Protein AF-A0A6P7FZ14-F1 (afdb_monomer_lite)

Sequence (366 aa):
MEDNRGCHSNHVHVDDALKTAAKAFIEDIPKIESHYIRANSKRHYIDGSKTISDIHRDYVQHCKNNNVGFVNYIMFYRIFTQDFYISFFIPKKDTCELCEAYKNYYKSKLNVLNLTIYDLKTHFVESYVWDESQAHRGVNEIATCVFKYLQKNSDGDKPVDVVFYSYNCDGQQKNKFMMAMHLYAFQKYPNIKTITHKYLIKGHTQNESDSVHSQIERQTKRQLRSGPIYTPEGFIGAIKAARKKSEPIYYVNEMCFEYICDWKAAANQMNFVLQKDDEKNTVKMTEIKVFKVVKDEPEALYFKTSYAAKVFKRAVVIKKKSDFTFRLKKAFDIKPGLAERKKQDLLSLLNSSHIPGYYRGFYESL

Structure (mmCIF, N/CA/C/O backbone):
data_AF-A0A6P7FZ14-F1
#
_entry.id   AF-A0A6P7FZ14-F1
#
loop_
_atom_site.group_PDB
_atom_site.id
_atom_site.type_symbol
_atom_site.label_atom_id
_atom_site.label_alt_id
_atom_site.label_comp_id
_atom_site.label_asym_id
_atom_site.label_entity_id
_atom_site.label_seq_id
_atom_site.pdbx_PDB_ins_code
_atom_site.Cartn_x
_atom_site.Cartn_y
_atom_site.Cartn_z
_atom_site.occupancy
_atom_site.B_iso_or_equiv
_atom_site.auth_seq_id
_atom_site.auth_comp_id
_atom_site.auth_asym_id
_atom_site.auth_atom_id
_atom_site.pdbx_PDB_model_num
ATOM 1 N N . MET A 1 1 ? 36.906 65.204 -11.034 1.00 46.47 1 MET A N 1
ATOM 2 C CA . MET A 1 1 ? 37.353 63.797 -11.072 1.00 46.47 1 MET A CA 1
ATOM 3 C C . MET A 1 1 ? 36.652 63.162 -12.250 1.00 46.47 1 MET A C 1
ATOM 5 O O . MET A 1 1 ? 35.432 63.079 -12.213 1.00 46.47 1 MET A O 1
ATOM 9 N N . GLU A 1 2 ? 37.384 62.843 -13.313 1.00 43.78 2 GLU A N 1
ATOM 10 C CA . GLU A 1 2 ? 36.814 62.132 -14.462 1.00 43.78 2 GLU A CA 1
ATOM 11 C C . GLU A 1 2 ? 36.508 60.677 -14.084 1.00 43.78 2 GLU A C 1
ATOM 13 O O . GLU A 1 2 ? 37.279 60.028 -13.372 1.00 43.78 2 GLU A O 1
ATOM 18 N N . ASP A 1 3 ? 35.342 60.200 -14.519 1.00 56.03 3 ASP A N 1
ATOM 19 C CA . ASP A 1 3 ? 34.867 58.836 -14.315 1.00 56.03 3 ASP A CA 1
ATOM 20 C C . ASP A 1 3 ? 35.610 57.885 -15.263 1.00 56.03 3 ASP A C 1
ATOM 22 O O . ASP A 1 3 ? 35.370 57.863 -16.466 1.00 56.03 3 ASP A O 1
ATOM 26 N N . ASN A 1 4 ? 36.543 57.112 -14.706 1.00 54.88 4 ASN A N 1
ATOM 27 C CA . ASN A 1 4 ? 37.381 56.155 -15.434 1.00 54.88 4 ASN A CA 1
ATOM 28 C C . ASN A 1 4 ? 36.837 54.714 -15.382 1.00 54.88 4 ASN A C 1
ATOM 30 O O . ASN A 1 4 ? 37.605 53.749 -15.402 1.00 54.88 4 ASN A O 1
ATOM 34 N N . ARG A 1 5 ? 35.518 54.517 -15.291 1.00 56.31 5 ARG A N 1
ATOM 35 C CA . ARG A 1 5 ? 34.922 53.173 -15.376 1.00 56.31 5 ARG A CA 1
ATOM 36 C C . ARG A 1 5 ? 34.559 52.844 -16.825 1.00 56.31 5 ARG A C 1
ATOM 38 O O . ARG A 1 5 ? 33.605 53.387 -17.362 1.00 56.31 5 ARG A O 1
ATOM 45 N N . GLY A 1 6 ? 35.305 51.919 -17.438 1.00 54.97 6 GLY A N 1
ATOM 46 C CA . GLY A 1 6 ? 34.990 51.363 -18.766 1.00 54.97 6 GLY A CA 1
ATOM 47 C C . GLY A 1 6 ? 36.149 51.273 -19.764 1.00 54.97 6 GLY A C 1
ATOM 48 O O . GLY A 1 6 ? 35.970 50.707 -20.838 1.00 54.97 6 GLY A O 1
ATOM 49 N N . CYS A 1 7 ? 37.347 51.763 -19.438 1.00 48.75 7 CYS A N 1
ATOM 50 C CA . CYS A 1 7 ? 38.505 51.624 -20.325 1.00 48.75 7 CYS A CA 1
ATOM 51 C C . CYS A 1 7 ? 39.206 50.274 -20.110 1.00 48.75 7 CYS A C 1
ATOM 53 O O . CYS A 1 7 ? 40.197 50.178 -19.389 1.00 48.75 7 CYS A O 1
ATOM 55 N N . HIS A 1 8 ? 38.700 49.215 -20.745 1.00 52.84 8 HIS A N 1
ATOM 56 C CA . HIS A 1 8 ? 39.475 47.990 -20.949 1.00 52.84 8 HIS A CA 1
ATOM 57 C C . HIS A 1 8 ? 40.415 48.178 -22.145 1.00 52.84 8 HIS A C 1
ATOM 59 O O . HIS A 1 8 ? 40.102 47.795 -23.270 1.00 52.84 8 HIS A O 1
ATOM 65 N N . SER A 1 9 ? 41.581 48.780 -21.914 1.00 51.34 9 SER A N 1
ATOM 66 C CA . SER A 1 9 ? 42.711 48.626 -22.828 1.00 51.34 9 SER A CA 1
ATOM 67 C C . SER A 1 9 ? 43.275 47.207 -22.690 1.00 51.34 9 SER A C 1
ATOM 69 O O . SER A 1 9 ? 43.486 46.714 -21.584 1.00 51.34 9 SER A O 1
ATOM 71 N N . ASN A 1 10 ? 43.535 46.571 -23.835 1.00 54.41 10 ASN A N 1
ATOM 72 C CA . ASN A 1 10 ? 44.157 45.252 -24.015 1.00 54.41 10 ASN A CA 1
ATOM 73 C C . ASN A 1 10 ? 43.220 44.034 -23.964 1.00 54.41 10 ASN A C 1
ATOM 75 O O . ASN A 1 10 ? 43.457 43.073 -23.231 1.00 54.41 10 ASN A O 1
ATOM 79 N N . HIS A 1 11 ? 42.249 43.967 -24.878 1.00 49.22 11 HIS A N 1
ATOM 80 C CA . HIS A 1 11 ? 42.005 42.659 -25.487 1.00 49.22 11 HIS A CA 1
ATOM 81 C C . HIS A 1 11 ? 43.250 42.309 -26.305 1.00 49.22 11 HIS A C 1
ATOM 83 O O . HIS A 1 11 ? 43.495 42.919 -27.343 1.00 49.22 11 HIS A O 1
ATOM 89 N N . VAL A 1 12 ? 44.065 41.369 -25.816 1.00 58.47 12 VAL A N 1
ATOM 90 C CA . VAL A 1 12 ? 45.173 40.805 -26.598 1.00 58.47 12 VAL A CA 1
ATOM 91 C C . VAL A 1 12 ? 44.560 40.220 -27.864 1.00 58.47 12 VAL A C 1
ATOM 93 O O . VAL A 1 12 ? 43.861 39.204 -27.813 1.00 58.47 12 VAL A O 1
ATOM 96 N N . HIS A 1 13 ? 44.755 40.904 -28.990 1.00 63.00 13 HIS A N 1
ATOM 97 C CA . HIS A 1 13 ? 44.281 40.413 -30.269 1.00 63.00 13 HIS A CA 1
ATOM 98 C C . HIS A 1 13 ? 45.129 39.190 -30.602 1.00 63.00 13 HIS A C 1
ATOM 100 O O . HIS A 1 13 ? 46.329 39.298 -30.840 1.00 63.00 13 HIS A O 1
ATOM 106 N N . VAL A 1 14 ? 44.518 38.007 -30.533 1.00 66.81 14 VAL A N 1
ATOM 107 C CA . VAL A 1 14 ? 45.178 36.784 -30.990 1.00 66.81 14 VAL A CA 1
ATOM 108 C C . VAL A 1 14 ? 45.484 36.977 -32.468 1.00 66.81 14 VAL A C 1
ATOM 110 O O . VAL A 1 14 ? 44.577 37.333 -33.226 1.00 66.81 14 VAL A O 1
ATOM 113 N N . ASP A 1 15 ? 46.746 36.764 -32.830 1.00 77.69 15 ASP A N 1
ATOM 114 C CA . ASP A 1 15 ? 47.246 36.883 -34.195 1.00 77.69 15 ASP A CA 1
ATOM 115 C C . ASP A 1 15 ? 46.351 36.089 -35.159 1.00 77.69 15 ASP A C 1
ATOM 117 O O . ASP A 1 15 ? 46.029 34.915 -34.932 1.00 77.69 15 ASP A O 1
ATOM 121 N N . ASP A 1 16 ? 45.905 36.753 -36.222 1.00 80.81 16 ASP A N 1
ATOM 122 C CA . ASP A 1 16 ? 45.010 36.168 -37.215 1.00 80.81 16 ASP A CA 1
ATOM 123 C C . ASP A 1 16 ? 45.692 35.030 -37.988 1.00 80.81 16 ASP A C 1
ATOM 125 O O . ASP A 1 16 ? 45.010 34.101 -38.434 1.00 80.81 16 ASP A O 1
ATOM 129 N N . ALA A 1 17 ? 47.029 35.007 -38.037 1.00 81.38 17 ALA A N 1
ATOM 130 C CA . ALA A 1 17 ? 47.786 33.868 -38.548 1.00 81.38 17 ALA A CA 1
ATOM 131 C C . ALA A 1 17 ? 47.544 32.595 -37.714 1.00 81.38 17 ALA A C 1
ATOM 133 O O . ALA A 1 17 ? 47.335 31.515 -38.269 1.00 81.38 17 ALA A O 1
ATOM 134 N N . LEU A 1 18 ? 47.472 32.713 -36.382 1.00 85.69 18 LEU A N 1
ATOM 135 C CA . LEU A 1 18 ? 47.231 31.576 -35.482 1.00 85.69 18 LEU A CA 1
ATOM 136 C C . LEU A 1 18 ? 45.802 31.042 -35.600 1.00 85.69 18 LEU A C 1
ATOM 138 O O . LEU A 1 18 ? 45.580 29.830 -35.559 1.00 85.69 18 LEU A O 1
ATOM 142 N N . LYS A 1 19 ? 44.825 31.938 -35.783 1.00 85.94 19 LYS A N 1
ATOM 143 C CA . LYS A 1 19 ? 43.433 31.543 -36.047 1.00 85.94 19 LYS A CA 1
ATOM 144 C C . LYS A 1 19 ? 43.314 30.832 -37.393 1.00 85.94 19 LYS A C 1
ATOM 146 O O . LYS A 1 19 ? 42.611 29.830 -37.481 1.00 85.94 19 LYS A O 1
ATOM 151 N N . THR A 1 20 ? 44.017 31.316 -38.417 1.00 86.44 20 THR A N 1
ATOM 152 C CA . THR A 1 20 ? 44.032 30.707 -39.756 1.00 86.44 20 THR A CA 1
ATOM 153 C C . THR A 1 20 ? 44.647 29.309 -39.718 1.00 86.44 20 THR A C 1
ATOM 155 O O . THR A 1 20 ? 44.066 28.373 -40.259 1.00 86.44 20 THR A O 1
ATOM 158 N N . ALA A 1 21 ? 45.749 29.127 -38.985 1.00 86.50 21 ALA A N 1
ATOM 159 C CA . ALA A 1 21 ? 46.348 27.813 -38.762 1.00 86.50 21 ALA A CA 1
ATOM 160 C C . ALA A 1 21 ? 45.399 26.840 -38.033 1.00 86.50 21 ALA A C 1
ATOM 162 O O . ALA A 1 21 ? 45.306 25.672 -38.405 1.00 86.50 21 ALA A O 1
ATOM 163 N N . ALA A 1 22 ? 44.654 27.312 -37.026 1.00 88.69 22 ALA A N 1
ATOM 164 C CA . ALA A 1 22 ? 43.647 26.490 -36.353 1.00 88.69 22 ALA A CA 1
ATOM 165 C C . ALA A 1 22 ? 42.500 26.081 -37.295 1.00 88.69 22 ALA A C 1
ATOM 167 O O . ALA A 1 22 ? 42.057 24.936 -37.249 1.00 88.69 22 ALA A O 1
ATOM 168 N N . LYS A 1 23 ? 42.042 26.985 -38.173 1.00 90.44 23 LYS A N 1
ATOM 169 C CA . LYS A 1 23 ? 41.024 26.682 -39.194 1.00 90.44 23 LYS A CA 1
ATOM 170 C C . LYS A 1 23 ? 41.510 25.631 -40.186 1.00 90.44 23 LYS A C 1
ATOM 172 O O . LYS A 1 23 ? 40.803 24.653 -40.400 1.00 90.44 23 LYS A O 1
ATOM 177 N N . ALA A 1 24 ? 42.725 25.793 -40.709 1.00 89.12 24 ALA A N 1
ATOM 178 C CA . ALA A 1 24 ? 43.327 24.844 -41.641 1.00 89.12 24 ALA A CA 1
ATOM 179 C C . ALA A 1 24 ? 43.435 23.435 -41.033 1.00 89.12 24 ALA A C 1
ATOM 181 O O . ALA A 1 24 ? 43.072 22.455 -41.675 1.00 89.12 24 ALA A O 1
ATOM 182 N N . PHE A 1 25 ? 43.844 23.332 -39.762 1.00 91.38 25 PHE A N 1
ATOM 183 C CA . PHE A 1 25 ? 43.889 22.045 -39.062 1.00 91.38 25 PHE A CA 1
ATOM 184 C C . PHE A 1 25 ? 42.503 21.393 -38.936 1.00 91.38 25 PHE A C 1
ATOM 186 O O . PHE A 1 25 ? 42.372 20.186 -39.104 1.00 91.38 25 PHE A O 1
ATOM 193 N N . ILE A 1 26 ? 41.459 22.176 -38.640 1.00 89.44 26 ILE A N 1
ATOM 194 C CA . ILE A 1 26 ? 40.086 21.662 -38.511 1.00 89.44 26 ILE A CA 1
ATOM 195 C C . ILE A 1 26 ? 39.525 21.213 -39.871 1.00 89.44 26 ILE A C 1
ATOM 197 O O . ILE A 1 26 ? 38.766 20.245 -39.926 1.00 89.44 26 ILE A O 1
ATOM 201 N N . GLU A 1 27 ? 39.894 21.885 -40.964 1.00 88.75 27 GLU A N 1
ATOM 202 C CA . GLU A 1 27 ? 39.483 21.511 -42.323 1.00 88.75 27 GLU A CA 1
ATOM 203 C C . GLU A 1 27 ? 40.068 20.178 -42.788 1.00 88.75 27 GLU A C 1
ATOM 205 O O . GLU A 1 27 ? 39.378 19.448 -43.505 1.00 88.75 27 GLU A O 1
ATOM 210 N N . ASP A 1 28 ? 41.282 19.857 -42.338 1.00 88.62 28 ASP A N 1
ATOM 211 C CA . ASP A 1 28 ? 42.007 18.628 -42.677 1.00 88.62 28 ASP A CA 1
ATOM 212 C C . ASP A 1 28 ? 41.506 17.392 -41.906 1.00 88.62 28 ASP A C 1
ATOM 214 O O . ASP A 1 28 ? 41.829 16.254 -42.248 1.00 88.62 28 ASP A O 1
ATOM 218 N N . ILE A 1 29 ? 40.665 17.579 -40.878 1.00 88.06 29 ILE A N 1
ATOM 219 C CA . ILE A 1 29 ? 40.070 16.457 -40.143 1.00 88.06 29 ILE A CA 1
ATOM 220 C C . ILE A 1 29 ? 39.208 15.622 -41.109 1.00 88.06 29 ILE A C 1
ATOM 222 O O . ILE A 1 29 ? 38.258 16.160 -41.693 1.00 88.06 29 ILE A O 1
ATOM 226 N N . PRO A 1 30 ? 39.458 14.301 -41.238 1.00 84.19 30 PRO A N 1
ATOM 227 C CA . PRO A 1 30 ? 38.681 13.436 -42.116 1.00 84.19 30 PRO A CA 1
ATOM 228 C C . PRO A 1 30 ? 37.182 13.497 -41.809 1.00 84.19 30 PRO A C 1
ATOM 230 O O . PRO A 1 30 ? 36.734 13.213 -40.694 1.00 84.19 30 PRO A O 1
ATOM 233 N N . LYS A 1 31 ? 36.396 13.861 -42.824 1.00 83.94 31 LYS A N 1
ATOM 234 C CA . LYS A 1 31 ? 34.936 13.952 -42.736 1.00 83.94 31 LYS A CA 1
ATOM 235 C C . LYS A 1 31 ? 34.313 12.633 -43.179 1.00 83.94 31 LYS A C 1
ATOM 237 O O . LYS A 1 31 ? 34.684 12.064 -44.200 1.00 83.94 31 LYS A O 1
ATOM 242 N N . ILE A 1 32 ? 33.330 12.173 -42.422 1.00 74.81 32 ILE A N 1
ATOM 243 C CA . ILE A 1 32 ? 32.531 10.990 -42.723 1.00 74.81 32 ILE A CA 1
ATOM 244 C C . ILE A 1 32 ? 31.329 11.425 -43.565 1.00 74.81 32 ILE A C 1
ATOM 246 O O . ILE A 1 32 ? 30.546 12.287 -43.152 1.00 74.81 32 ILE A O 1
ATOM 250 N N . GLU A 1 33 ? 31.144 10.806 -44.732 1.00 62.06 33 GLU A N 1
ATOM 251 C CA . GLU A 1 33 ? 29.908 10.961 -45.495 1.00 62.06 33 GLU A CA 1
ATOM 252 C C . GLU A 1 33 ? 28.739 10.309 -44.746 1.00 62.06 33 GLU A C 1
ATOM 254 O O . GLU A 1 33 ? 28.709 9.099 -44.509 1.00 62.06 33 GLU A O 1
ATOM 259 N N . SER A 1 34 ? 27.717 11.091 -44.393 1.00 56.25 34 SER A N 1
ATOM 260 C CA . SER A 1 34 ? 26.493 10.512 -43.849 1.00 56.25 34 SER A CA 1
ATOM 261 C C . SER A 1 34 ? 25.695 9.846 -44.978 1.00 56.25 34 SER A C 1
ATOM 263 O O . SER A 1 34 ? 24.909 10.502 -45.663 1.00 56.25 34 SER A O 1
ATOM 265 N N . HIS A 1 35 ? 25.832 8.530 -45.151 1.00 53.78 35 HIS A N 1
ATOM 266 C CA . HIS A 1 35 ? 25.045 7.754 -46.126 1.00 53.78 35 HIS A CA 1
ATOM 267 C C . HIS A 1 35 ? 23.517 7.800 -45.892 1.00 53.78 35 HIS A C 1
ATOM 269 O O . HIS A 1 35 ? 22.755 7.381 -46.757 1.00 53.78 35 HIS A O 1
ATOM 275 N N . TYR A 1 36 ? 23.052 8.331 -44.753 1.00 50.56 36 TYR A N 1
ATOM 276 C CA . TYR A 1 36 ? 21.648 8.284 -44.324 1.00 50.56 36 TYR A CA 1
ATOM 277 C C . TYR A 1 36 ? 20.883 9.619 -44.369 1.00 50.56 36 TYR A C 1
ATOM 279 O O . TYR A 1 36 ? 19.698 9.627 -44.044 1.00 50.56 36 TYR A O 1
ATOM 287 N N . ILE A 1 37 ? 21.503 10.753 -44.724 1.00 51.22 37 ILE A N 1
ATOM 288 C CA . ILE A 1 37 ? 20.814 12.061 -44.751 1.00 51.22 37 ILE A CA 1
ATOM 289 C C . ILE A 1 37 ? 21.341 12.892 -45.924 1.00 51.22 37 ILE A C 1
ATOM 291 O O . ILE A 1 37 ? 22.176 13.771 -45.751 1.00 51.22 37 ILE A O 1
ATOM 295 N N . ARG A 1 38 ? 20.873 12.603 -47.142 1.00 48.53 38 ARG A N 1
ATOM 296 C CA . ARG A 1 38 ? 21.336 13.294 -48.362 1.00 48.53 38 ARG A CA 1
ATOM 297 C C . ARG A 1 38 ? 20.429 14.423 -48.869 1.00 48.53 38 ARG A C 1
ATOM 299 O O . ARG A 1 38 ? 20.666 14.908 -49.964 1.00 48.53 38 ARG A O 1
ATOM 306 N N . ALA A 1 39 ? 19.438 14.889 -48.102 1.00 50.44 39 ALA A N 1
ATOM 307 C CA . ALA A 1 39 ? 18.515 15.909 -48.622 1.00 50.44 39 ALA A CA 1
ATOM 308 C C . ALA A 1 39 ? 18.663 17.332 -48.045 1.00 50.44 39 ALA A C 1
ATOM 310 O O . ALA A 1 39 ? 18.558 18.267 -48.822 1.00 50.44 39 ALA A O 1
ATOM 311 N N . ASN A 1 40 ? 18.914 17.551 -46.741 1.00 54.53 40 ASN A N 1
ATOM 312 C CA . ASN A 1 40 ? 18.612 18.874 -46.142 1.00 54.53 40 ASN A CA 1
ATOM 313 C C . ASN A 1 40 ? 19.612 19.451 -45.114 1.00 54.53 40 ASN A C 1
ATOM 315 O O . ASN A 1 40 ? 19.272 20.418 -44.435 1.00 54.53 40 ASN A O 1
ATOM 319 N N . SER A 1 41 ? 20.831 18.920 -44.951 1.00 61.25 41 SER A N 1
ATOM 320 C CA . SER A 1 41 ? 21.786 19.474 -43.968 1.00 61.25 41 SER A CA 1
ATOM 321 C C . SER A 1 41 ? 23.129 19.862 -44.583 1.00 61.25 41 SER A C 1
ATOM 323 O O . SER A 1 41 ? 23.746 19.059 -45.271 1.00 61.25 41 SER A O 1
ATOM 325 N N . LYS A 1 42 ? 23.609 21.075 -44.267 1.00 65.31 42 LYS A N 1
ATOM 326 C CA . LYS A 1 42 ? 24.980 21.550 -44.551 1.00 65.31 42 LYS A CA 1
ATOM 327 C C . LYS A 1 42 ? 26.007 21.079 -43.501 1.00 65.31 42 LYS A C 1
ATOM 329 O O . LYS A 1 42 ? 27.133 21.562 -43.488 1.00 65.31 42 LYS A O 1
ATOM 334 N N . ARG A 1 43 ? 25.609 20.211 -42.560 1.00 70.69 43 ARG A N 1
ATOM 335 C CA . ARG A 1 43 ? 26.444 19.782 -41.429 1.00 70.69 43 ARG A CA 1
ATOM 336 C C . ARG A 1 43 ? 27.377 18.642 -41.844 1.00 70.69 43 ARG A C 1
ATOM 338 O O . ARG A 1 43 ? 26.919 17.625 -42.357 1.00 70.69 43 ARG A O 1
ATOM 345 N N . HIS A 1 44 ? 28.668 18.803 -41.576 1.00 78.19 44 HIS A N 1
ATOM 346 C CA . HIS A 1 44 ? 29.683 17.770 -41.763 1.00 78.19 44 HIS A CA 1
ATOM 347 C C . HIS A 1 44 ? 29.812 16.912 -40.505 1.00 78.19 44 HIS A C 1
ATOM 349 O O . HIS A 1 44 ? 29.631 17.405 -39.390 1.00 78.19 44 HIS A O 1
ATOM 355 N N . TYR A 1 45 ? 30.146 15.636 -40.679 1.00 81.56 45 TYR A N 1
ATOM 356 C CA . TYR A 1 45 ? 30.362 14.721 -39.566 1.00 81.56 45 TYR A CA 1
ATOM 357 C C . TYR A 1 45 ? 31.817 14.266 -39.523 1.00 81.56 45 TYR A C 1
ATOM 359 O O . TYR A 1 45 ? 32.394 13.991 -40.567 1.00 81.56 45 TYR A O 1
ATOM 367 N N . ILE A 1 46 ? 32.401 14.192 -38.331 1.00 84.81 46 ILE A N 1
ATOM 368 C CA . ILE A 1 46 ? 33.735 13.620 -38.092 1.00 84.81 46 ILE A CA 1
ATOM 369 C C . ILE A 1 46 ? 33.614 12.409 -37.171 1.00 84.81 46 ILE A C 1
ATOM 371 O O . ILE A 1 46 ? 32.579 12.223 -36.527 1.00 84.81 46 ILE A O 1
ATOM 375 N N . ASP A 1 47 ? 34.653 11.584 -37.109 1.00 80.19 47 ASP A N 1
ATOM 376 C CA . ASP A 1 47 ? 34.673 10.421 -36.225 1.00 80.19 47 ASP A CA 1
ATOM 377 C C . ASP A 1 47 ? 34.453 10.799 -34.747 1.00 80.19 47 ASP A C 1
ATOM 379 O O . ASP A 1 47 ? 34.950 11.815 -34.263 1.00 80.19 47 ASP A O 1
ATOM 383 N N . GLY A 1 48 ? 33.675 9.978 -34.039 1.00 78.38 48 GLY A N 1
ATOM 384 C CA . GLY A 1 48 ? 33.250 10.209 -32.657 1.00 78.38 48 GLY A CA 1
ATOM 385 C C . GLY A 1 48 ? 34.216 9.700 -31.585 1.00 78.38 48 GLY A C 1
ATOM 386 O O . GLY A 1 48 ? 33.890 9.805 -30.404 1.00 78.38 48 GLY A O 1
ATOM 387 N N . SER A 1 49 ? 35.370 9.127 -31.953 1.00 80.19 49 SER A N 1
ATOM 388 C CA . SER A 1 49 ? 36.309 8.527 -30.988 1.00 80.19 49 SER A CA 1
ATOM 389 C C . SER A 1 49 ? 37.088 9.542 -30.146 1.00 80.19 49 SER A C 1
ATOM 391 O O . SER A 1 49 ? 37.605 9.187 -29.087 1.00 80.19 49 SER A O 1
ATOM 393 N N . LYS A 1 50 ? 37.167 10.801 -30.593 1.00 83.25 50 LYS A N 1
ATOM 394 C CA . LYS A 1 50 ? 37.912 11.881 -29.935 1.00 83.25 50 LYS A CA 1
ATOM 395 C C . LYS A 1 50 ? 36.985 13.021 -29.536 1.00 83.25 50 LYS A C 1
ATOM 397 O O . LYS A 1 50 ? 36.130 13.442 -30.307 1.00 83.25 50 LYS A O 1
ATOM 402 N N . THR A 1 51 ? 37.182 13.565 -28.341 1.00 88.00 51 THR A N 1
ATOM 403 C CA . THR A 1 51 ? 36.515 14.797 -27.903 1.00 88.00 51 THR A CA 1
ATOM 404 C C . THR A 1 51 ? 37.181 16.037 -28.511 1.00 88.00 51 THR A C 1
ATOM 406 O O . THR A 1 51 ? 38.322 15.981 -28.965 1.00 88.00 51 THR A O 1
ATOM 409 N N . ILE A 1 52 ? 36.518 17.202 -28.463 1.00 89.12 52 ILE A N 1
ATOM 410 C CA . ILE A 1 52 ? 37.116 18.482 -28.910 1.00 89.12 52 ILE A CA 1
ATOM 411 C C . ILE A 1 52 ? 38.418 18.788 -28.146 1.00 89.12 52 ILE A C 1
ATOM 413 O O . ILE A 1 52 ? 39.350 19.356 -28.707 1.00 89.12 52 ILE A O 1
ATOM 417 N N . SER A 1 53 ? 38.505 18.376 -26.878 1.00 90.00 53 SER A N 1
ATOM 418 C CA . SER A 1 53 ? 39.728 18.493 -26.075 1.00 90.00 53 SER A CA 1
ATOM 419 C C . SER A 1 53 ? 40.854 17.621 -26.627 1.00 90.00 53 SER A C 1
ATOM 421 O O . SER A 1 53 ? 41.984 18.083 -26.760 1.00 90.00 53 SER A O 1
ATOM 423 N N . ASP A 1 54 ? 40.544 16.386 -27.023 1.00 90.31 54 ASP A N 1
ATOM 424 C CA . ASP A 1 54 ? 41.528 15.481 -27.619 1.00 90.31 54 ASP A CA 1
ATOM 425 C C . ASP A 1 54 ? 42.023 16.021 -28.969 1.00 90.31 54 ASP A C 1
ATOM 427 O O . ASP A 1 54 ? 43.227 16.054 -29.208 1.00 90.31 54 ASP A O 1
ATOM 431 N N . ILE A 1 55 ? 41.113 16.546 -29.795 1.00 92.44 55 ILE A N 1
ATOM 432 C CA . ILE A 1 55 ? 41.440 17.191 -31.077 1.00 92.44 55 ILE A CA 1
ATOM 433 C C . ILE A 1 55 ? 42.314 18.437 -30.861 1.00 92.44 55 ILE A C 1
ATOM 435 O O . ILE A 1 55 ? 43.264 18.663 -31.608 1.00 92.44 55 ILE A O 1
ATOM 439 N N . HIS A 1 56 ? 42.044 19.239 -29.825 1.00 94.56 56 HIS A N 1
ATOM 440 C CA . HIS A 1 56 ? 42.898 20.382 -29.482 1.00 94.56 56 HIS A CA 1
ATOM 441 C C . HIS A 1 56 ? 44.307 19.940 -29.075 1.00 94.56 56 HIS A C 1
ATOM 443 O O . HIS A 1 56 ? 45.278 20.590 -29.458 1.00 94.56 56 HIS A O 1
ATOM 449 N N . ARG A 1 57 ? 44.450 18.822 -28.352 1.00 94.12 57 ARG A N 1
ATOM 450 C CA . ARG A 1 57 ? 45.776 18.271 -28.027 1.00 94.12 57 ARG A CA 1
ATOM 451 C C . ARG A 1 57 ? 46.530 17.833 -29.279 1.00 94.12 57 ARG A C 1
ATOM 453 O O . ARG A 1 57 ? 47.717 18.136 -29.384 1.00 94.12 57 ARG A O 1
ATOM 460 N N . ASP A 1 58 ? 45.847 17.197 -30.228 1.00 93.31 58 ASP A N 1
ATOM 461 C CA . ASP A 1 58 ? 46.441 16.815 -31.514 1.00 93.31 58 ASP A CA 1
ATOM 462 C C . ASP A 1 58 ? 46.887 18.049 -32.314 1.00 93.31 58 ASP A C 1
ATOM 464 O O . ASP A 1 58 ? 48.008 18.080 -32.821 1.00 93.31 58 ASP A O 1
ATOM 468 N N . TYR A 1 59 ? 46.060 19.100 -32.353 1.00 94.06 59 TYR A N 1
ATOM 469 C CA . TYR A 1 59 ? 46.398 20.392 -32.962 1.00 94.06 59 TYR A CA 1
ATOM 470 C C . TYR A 1 59 ? 47.646 21.015 -32.329 1.00 94.06 59 TYR A C 1
ATOM 472 O O . TYR A 1 59 ? 48.588 21.384 -33.028 1.00 94.06 59 TYR A O 1
ATOM 480 N N . VAL A 1 60 ? 47.695 21.093 -30.995 1.00 93.25 60 VAL A N 1
ATOM 481 C CA . VAL A 1 60 ? 48.854 21.643 -30.279 1.00 93.25 60 VAL A CA 1
ATOM 482 C C . VAL A 1 60 ? 50.111 20.826 -30.576 1.00 93.25 60 VAL A C 1
ATOM 484 O O . VAL A 1 60 ? 51.183 21.402 -30.764 1.00 93.25 60 VAL A O 1
ATOM 487 N N . GLN A 1 61 ? 50.000 19.498 -30.642 1.00 93.88 61 GLN A N 1
ATOM 488 C CA . GLN A 1 61 ? 51.129 18.636 -30.979 1.00 93.88 61 GLN A CA 1
ATOM 489 C C . GLN A 1 61 ? 51.590 18.843 -32.426 1.00 93.88 61 GLN A C 1
ATOM 491 O O . GLN A 1 61 ? 52.790 18.949 -32.672 1.00 93.88 61 GLN A O 1
ATOM 496 N N . HIS A 1 62 ? 50.656 18.968 -33.369 1.00 92.50 62 HIS A N 1
ATOM 497 C CA . HIS A 1 62 ? 50.946 19.286 -34.764 1.00 92.50 62 HIS A CA 1
ATOM 498 C C . HIS A 1 62 ? 51.676 20.630 -34.894 1.00 92.50 62 HIS A C 1
ATOM 500 O O . HIS A 1 62 ? 52.705 20.709 -35.564 1.00 92.50 62 HIS A O 1
ATOM 506 N N . CYS A 1 63 ? 51.209 21.672 -34.204 1.00 91.75 63 CYS A N 1
ATOM 507 C CA . CYS A 1 63 ? 51.865 22.977 -34.209 1.00 91.75 63 CYS A CA 1
ATOM 508 C C . CYS A 1 63 ? 53.283 22.918 -33.628 1.00 91.75 63 CYS A C 1
ATOM 510 O O . CYS A 1 63 ? 54.211 23.460 -34.224 1.00 91.75 63 CYS A O 1
ATOM 512 N N . LYS A 1 64 ? 53.475 22.201 -32.512 1.00 92.00 64 LYS A N 1
ATOM 513 C CA . LYS A 1 64 ? 54.802 21.998 -31.909 1.00 92.00 64 LYS A CA 1
ATOM 514 C C . LYS A 1 64 ? 55.762 21.274 -32.850 1.00 92.00 64 LYS A C 1
ATOM 516 O O . LYS A 1 64 ? 56.905 21.695 -32.977 1.00 92.00 64 LYS A O 1
ATOM 521 N N . ASN A 1 65 ? 55.298 20.226 -33.528 1.00 91.88 65 ASN A N 1
ATOM 522 C CA . ASN A 1 65 ? 56.124 19.452 -34.459 1.00 91.88 65 ASN A CA 1
ATOM 523 C C . ASN A 1 65 ? 56.563 20.278 -35.681 1.00 91.88 65 ASN A C 1
ATOM 525 O O . ASN A 1 65 ? 57.650 20.057 -36.202 1.00 91.88 65 ASN A O 1
ATOM 529 N N . ASN A 1 66 ? 55.742 21.240 -36.110 1.00 88.88 66 ASN A N 1
ATOM 530 C CA . ASN A 1 66 ? 56.043 22.146 -37.223 1.00 88.88 66 ASN A CA 1
ATOM 531 C C . ASN A 1 66 ? 56.677 23.475 -36.772 1.00 88.88 66 ASN A C 1
ATOM 533 O O . ASN A 1 66 ? 56.890 24.364 -37.590 1.00 88.88 66 ASN A O 1
ATOM 537 N N . ASN A 1 67 ? 56.980 23.612 -35.477 1.00 88.50 67 ASN A N 1
ATOM 538 C CA . ASN A 1 67 ? 57.559 24.806 -34.864 1.00 88.50 67 ASN A CA 1
ATOM 539 C C . ASN A 1 67 ? 56.759 26.102 -35.126 1.00 88.50 67 ASN A C 1
ATOM 541 O O . ASN A 1 67 ? 57.331 27.171 -35.338 1.00 88.50 67 ASN A O 1
ATOM 545 N N . VAL A 1 68 ? 55.425 26.004 -35.108 1.00 87.06 68 VAL A N 1
ATOM 546 C CA . VAL A 1 68 ? 54.496 27.134 -35.274 1.00 87.06 68 VAL A CA 1
ATOM 547 C C . VAL A 1 68 ? 53.713 27.406 -33.989 1.00 87.06 68 VAL A C 1
ATOM 549 O O . VAL A 1 68 ? 53.492 26.515 -33.164 1.00 87.06 68 VAL A O 1
ATOM 552 N N . GLY A 1 69 ? 53.276 28.654 -33.805 1.00 87.06 69 GLY A N 1
ATOM 553 C CA . GLY A 1 69 ? 52.419 29.028 -32.680 1.00 87.06 69 GLY A CA 1
ATOM 554 C C . GLY A 1 69 ? 51.040 28.360 -32.748 1.00 87.06 69 GLY A C 1
ATOM 555 O O . GLY A 1 69 ? 50.585 27.941 -33.811 1.00 87.06 69 GLY A O 1
ATOM 556 N N . PHE A 1 70 ? 50.349 28.288 -31.609 1.00 91.19 70 PHE A N 1
ATOM 557 C CA . PHE A 1 70 ? 49.016 27.690 -31.506 1.00 91.19 70 PHE A CA 1
ATOM 558 C C . PHE A 1 70 ? 48.079 28.515 -30.624 1.00 91.19 70 PHE A C 1
ATOM 560 O O . PHE A 1 70 ? 48.507 29.215 -29.704 1.00 91.19 70 PHE A O 1
ATOM 567 N N . VAL A 1 71 ? 46.775 28.408 -30.882 1.00 92.25 71 VAL A N 1
ATOM 568 C CA . VAL A 1 71 ? 45.743 29.040 -30.049 1.00 92.25 71 VAL A CA 1
ATOM 569 C C . VAL A 1 71 ? 45.418 28.208 -28.799 1.00 92.25 71 VAL A C 1
ATOM 571 O O . VAL A 1 71 ? 45.563 26.982 -28.770 1.00 92.25 71 VAL A O 1
ATOM 574 N N . ASN A 1 72 ? 44.934 28.872 -27.745 1.00 91.62 72 ASN A N 1
ATOM 575 C CA . ASN A 1 72 ? 44.465 28.192 -26.535 1.00 91.62 72 ASN A CA 1
ATOM 576 C C . ASN A 1 72 ? 43.152 27.414 -26.773 1.00 91.62 72 ASN A C 1
ATOM 578 O O . ASN A 1 72 ? 42.449 27.641 -27.760 1.00 91.62 72 ASN A O 1
ATOM 582 N N . TYR A 1 73 ? 42.804 26.514 -25.844 1.00 92.00 73 TYR A N 1
ATOM 583 C CA . TYR A 1 73 ? 41.621 25.649 -25.966 1.00 92.00 73 TYR A CA 1
ATOM 584 C C . TYR A 1 73 ? 40.318 26.436 -26.153 1.00 92.00 73 TYR A C 1
ATOM 586 O O . TYR A 1 73 ? 39.484 26.056 -26.964 1.00 92.00 73 TYR A O 1
ATOM 594 N N . ILE A 1 74 ? 40.142 27.551 -25.437 1.00 89.88 74 ILE A N 1
ATOM 595 C CA . ILE A 1 74 ? 38.911 28.353 -25.503 1.00 89.88 74 ILE A CA 1
ATOM 596 C C . ILE A 1 74 ? 38.732 28.945 -26.906 1.00 89.88 74 ILE A C 1
ATOM 598 O O . ILE A 1 74 ? 37.634 28.898 -27.461 1.00 89.88 74 ILE A O 1
ATOM 602 N N . MET A 1 75 ? 39.805 29.484 -27.489 1.00 89.00 75 MET A N 1
ATOM 603 C CA . MET A 1 75 ? 39.788 30.018 -28.848 1.00 89.00 75 MET A CA 1
ATOM 604 C C . MET A 1 75 ? 39.568 28.903 -29.873 1.00 89.00 75 MET A C 1
ATOM 606 O O . MET A 1 75 ? 38.712 29.044 -30.742 1.00 89.00 75 MET A O 1
ATOM 610 N N . PHE A 1 76 ? 40.267 27.774 -29.731 1.00 91.56 76 PHE A N 1
ATOM 611 C CA . PHE A 1 76 ? 40.077 26.606 -30.593 1.00 91.56 76 PHE A CA 1
ATOM 612 C C . PHE A 1 76 ? 38.630 26.098 -30.554 1.00 91.56 76 PHE A C 1
ATOM 614 O O . PHE A 1 76 ? 38.022 25.888 -31.595 1.00 91.56 76 PHE A O 1
ATOM 621 N N . TYR A 1 77 ? 38.046 25.973 -29.360 1.00 90.38 77 TYR A N 1
ATOM 622 C CA . TYR A 1 77 ? 36.663 25.545 -29.159 1.00 90.38 77 TYR A CA 1
ATOM 623 C C . TYR A 1 77 ? 35.667 26.498 -29.829 1.00 90.38 77 TYR A C 1
ATOM 625 O O . TYR A 1 77 ? 34.713 26.048 -30.462 1.00 90.38 77 TYR A O 1
ATOM 633 N N . ARG A 1 78 ? 35.883 27.818 -29.725 1.00 88.56 78 ARG A N 1
ATOM 634 C CA . ARG A 1 78 ? 35.049 28.815 -30.416 1.00 88.56 78 ARG A CA 1
ATOM 635 C C . ARG A 1 78 ? 35.148 28.673 -31.929 1.00 88.56 78 ARG A C 1
ATOM 637 O O . ARG A 1 78 ? 34.111 28.553 -32.563 1.00 88.56 78 ARG A O 1
ATOM 644 N N . ILE A 1 79 ? 36.360 28.596 -32.482 1.00 89.56 79 ILE A N 1
ATOM 645 C CA . ILE A 1 79 ? 36.569 28.375 -33.922 1.00 89.56 79 ILE A CA 1
ATOM 646 C C . ILE A 1 79 ? 35.853 27.086 -34.354 1.00 89.56 79 ILE A C 1
ATOM 648 O O . ILE A 1 79 ? 35.039 27.107 -35.270 1.00 89.56 79 ILE A O 1
ATOM 652 N N . PHE A 1 80 ? 36.065 25.985 -33.633 1.00 88.25 80 PHE A N 1
ATOM 653 C CA . PHE A 1 80 ? 35.476 24.682 -33.940 1.00 88.25 80 PHE A CA 1
ATOM 654 C C . PHE A 1 80 ? 33.939 24.681 -33.910 1.00 88.25 80 PHE A C 1
ATOM 656 O O . PHE A 1 80 ? 33.312 23.999 -34.713 1.00 88.25 80 PHE A O 1
ATOM 663 N N . THR A 1 81 ? 33.317 25.420 -32.986 1.00 84.75 81 THR A N 1
ATOM 664 C CA . THR A 1 81 ? 31.854 25.402 -32.793 1.00 84.75 81 THR A CA 1
ATOM 665 C C . THR A 1 81 ? 31.101 26.511 -33.525 1.00 84.75 81 THR A C 1
ATOM 667 O O . THR A 1 81 ? 29.909 26.347 -33.780 1.00 84.75 81 THR A O 1
ATOM 670 N N . GLN A 1 82 ? 31.757 27.632 -33.836 1.00 84.62 82 GLN A N 1
ATOM 671 C CA . GLN A 1 82 ? 31.128 28.813 -34.441 1.00 84.62 82 GLN A CA 1
ATOM 672 C C . GLN A 1 82 ? 31.466 28.963 -35.926 1.00 84.62 82 GLN A C 1
ATOM 674 O O . GLN A 1 82 ? 30.586 29.333 -36.701 1.00 84.62 82 GLN A O 1
ATOM 679 N N . ASP A 1 83 ? 32.698 28.638 -36.330 1.00 84.56 83 ASP A N 1
ATOM 680 C CA . ASP A 1 83 ? 33.147 28.814 -37.717 1.00 84.56 83 ASP A CA 1
ATOM 681 C C . ASP A 1 83 ? 32.923 27.547 -38.556 1.00 84.56 83 ASP A C 1
ATOM 683 O O . ASP A 1 83 ? 32.838 27.619 -39.783 1.00 84.56 83 ASP A O 1
ATOM 687 N N . PHE A 1 84 ? 32.773 26.386 -37.907 1.00 81.81 84 PHE A N 1
ATOM 688 C CA . PHE A 1 84 ? 32.575 25.102 -38.571 1.00 81.81 84 PHE A CA 1
ATOM 689 C C . PHE A 1 84 ? 31.235 24.456 -38.215 1.00 81.81 84 PHE A C 1
ATOM 691 O O . PHE A 1 84 ? 30.889 24.248 -37.054 1.00 81.81 84 PHE A O 1
ATOM 698 N N . TYR A 1 85 ? 30.499 24.027 -39.241 1.00 76.12 85 TYR A N 1
ATOM 699 C CA . TYR A 1 85 ? 29.279 23.227 -39.093 1.00 76.12 85 TYR A CA 1
ATOM 700 C C . TYR A 1 85 ? 29.619 21.733 -38.953 1.00 76.12 85 TYR A C 1
ATOM 702 O O . TYR A 1 85 ? 29.133 20.911 -39.729 1.00 76.12 85 TYR A O 1
ATOM 710 N N . ILE A 1 86 ? 30.476 21.378 -37.991 1.00 80.00 86 ILE A N 1
ATOM 711 C CA . ILE A 1 86 ? 30.930 19.999 -37.748 1.00 80.00 86 ILE A CA 1
ATOM 712 C C . ILE A 1 86 ? 30.179 19.386 -36.555 1.00 80.00 86 ILE A C 1
ATOM 714 O O . ILE A 1 86 ? 29.834 20.054 -35.582 1.00 80.00 86 ILE A O 1
ATOM 718 N N . SER A 1 87 ? 29.873 18.093 -36.618 1.00 79.81 87 SER A N 1
ATOM 719 C CA . SER A 1 87 ? 29.350 17.313 -35.492 1.00 79.81 87 SER A CA 1
ATOM 720 C C . SER A 1 87 ? 29.985 15.929 -35.444 1.00 79.81 87 SER A C 1
ATOM 722 O O . SER A 1 87 ? 30.459 15.417 -36.450 1.00 79.81 87 SER A O 1
ATOM 724 N N . PHE A 1 88 ? 29.983 15.299 -34.276 1.00 83.00 88 PHE A N 1
ATOM 725 C CA . PHE A 1 88 ? 30.502 13.942 -34.133 1.00 83.00 88 PHE A CA 1
ATOM 726 C C . PHE A 1 88 ? 29.504 12.932 -34.700 1.00 83.00 88 PHE A C 1
ATOM 728 O O . PHE A 1 88 ? 28.302 13.003 -34.422 1.00 83.00 88 PHE A O 1
ATOM 735 N N . PHE A 1 89 ? 29.990 12.014 -35.532 1.00 74.69 89 PHE A N 1
ATOM 736 C CA . PHE A 1 89 ? 29.203 10.905 -36.042 1.00 74.69 89 PHE A CA 1
ATOM 737 C C . PHE A 1 89 ? 28.884 9.950 -34.892 1.00 74.69 89 PHE A C 1
ATOM 739 O O . PHE A 1 89 ? 29.777 9.470 -34.197 1.00 74.69 89 PHE A O 1
ATOM 746 N N . ILE A 1 90 ? 27.597 9.670 -34.698 1.00 64.06 90 ILE A N 1
ATOM 747 C CA . ILE A 1 90 ? 27.116 8.712 -33.703 1.00 64.06 90 ILE A CA 1
ATOM 748 C C . ILE A 1 90 ? 26.542 7.521 -34.481 1.00 64.06 90 ILE A C 1
ATOM 750 O O . ILE A 1 90 ? 25.514 7.688 -35.152 1.00 64.06 90 ILE A O 1
ATOM 754 N N . PRO A 1 91 ? 27.167 6.330 -34.425 1.00 59.88 91 PRO A N 1
ATOM 755 C CA . PRO A 1 91 ? 26.636 5.136 -35.068 1.00 59.88 91 PRO A CA 1
ATOM 756 C C . PRO A 1 91 ? 25.217 4.841 -34.565 1.00 59.88 91 PRO A C 1
ATOM 758 O O . PRO A 1 91 ? 24.994 4.622 -33.378 1.00 59.88 91 PRO A O 1
ATOM 761 N N . LYS A 1 92 ? 24.230 4.825 -35.470 1.00 56.44 92 LYS A N 1
ATOM 762 C CA . LYS A 1 92 ? 22.830 4.532 -35.107 1.00 56.44 92 LYS A CA 1
ATOM 763 C C . LYS A 1 92 ? 22.594 3.065 -34.717 1.00 56.44 92 LYS A C 1
ATOM 765 O O . LYS A 1 92 ? 21.561 2.783 -34.121 1.00 56.44 92 LYS A O 1
ATOM 770 N N . LYS A 1 93 ? 23.501 2.146 -35.077 1.00 52.19 93 LYS A N 1
ATOM 771 C CA . LYS A 1 93 ? 23.316 0.691 -34.918 1.00 52.19 93 LYS A CA 1
ATOM 772 C C . LYS A 1 93 ? 24.058 0.042 -33.745 1.00 52.19 93 LYS A C 1
ATOM 774 O O . LYS A 1 93 ? 23.684 -1.066 -33.398 1.00 52.19 93 LYS A O 1
ATOM 779 N N . ASP A 1 94 ? 24.970 0.742 -33.071 1.00 49.44 94 ASP A N 1
ATOM 780 C CA . ASP A 1 94 ? 25.777 0.158 -31.987 1.00 49.44 94 ASP A CA 1
ATOM 781 C C . ASP A 1 94 ? 25.713 1.023 -30.721 1.00 49.44 94 ASP A C 1
ATOM 783 O O . ASP A 1 94 ? 26.708 1.574 -30.254 1.00 49.44 94 ASP A O 1
ATOM 787 N N . THR A 1 95 ? 24.511 1.194 -30.160 1.00 56.94 95 THR A N 1
ATOM 788 C CA . THR A 1 95 ? 24.412 1.724 -28.792 1.00 56.94 95 THR A CA 1
ATOM 789 C C . THR A 1 95 ? 24.702 0.576 -27.827 1.00 56.94 95 THR A C 1
ATOM 791 O O . THR A 1 95 ? 23.973 -0.411 -27.821 1.00 56.94 95 THR A O 1
ATOM 794 N N . CYS A 1 96 ? 25.758 0.684 -27.016 1.00 69.31 96 CYS A N 1
ATOM 795 C CA . CYS A 1 96 ? 26.052 -0.343 -26.017 1.00 69.31 96 CYS A CA 1
ATOM 796 C C . CYS A 1 96 ? 24.968 -0.388 -24.926 1.00 69.31 96 CYS A C 1
ATOM 798 O O . CYS A 1 96 ? 24.303 0.618 -24.652 1.00 69.31 96 CYS A O 1
ATOM 800 N N . GLU A 1 97 ? 24.826 -1.538 -24.260 1.00 62.84 97 GLU A N 1
ATOM 801 C CA . GLU A 1 97 ? 23.835 -1.748 -23.192 1.00 62.84 97 GLU A CA 1
ATOM 802 C C . GLU A 1 97 ? 23.904 -0.669 -22.103 1.00 62.84 97 GLU A C 1
ATOM 804 O O . GLU A 1 97 ? 22.875 -0.246 -21.584 1.00 62.84 97 GLU A O 1
ATOM 809 N N . LEU A 1 98 ? 25.107 -0.168 -21.800 1.00 67.38 98 LEU A N 1
ATOM 810 C CA . LEU A 1 98 ? 25.313 0.899 -20.824 1.00 67.38 98 LEU A CA 1
ATOM 811 C C . LEU A 1 98 ? 24.702 2.228 -21.290 1.00 67.38 98 LEU A C 1
ATOM 813 O O . LEU A 1 98 ? 23.977 2.874 -20.536 1.00 67.38 98 LEU A O 1
ATOM 817 N N . CYS A 1 99 ? 24.965 2.643 -22.529 1.00 69.31 99 CYS A N 1
ATOM 818 C CA . CYS A 1 99 ? 24.399 3.870 -23.089 1.00 69.31 99 CYS A CA 1
ATOM 819 C C . CYS A 1 99 ? 22.873 3.784 -23.198 1.00 69.31 99 CYS A C 1
ATOM 821 O O . CYS A 1 99 ? 22.179 4.765 -22.930 1.00 69.31 99 CYS A O 1
ATOM 823 N N . GLU A 1 100 ? 22.345 2.612 -23.545 1.00 68.12 100 GLU A N 1
ATOM 824 C CA . GLU A 1 100 ? 20.906 2.381 -23.620 1.00 68.12 100 GLU A CA 1
ATOM 825 C C . GLU A 1 100 ? 20.260 2.363 -22.226 1.00 68.12 100 GLU A C 1
ATOM 827 O O . GLU A 1 100 ? 19.203 2.959 -22.013 1.00 68.12 100 GLU A O 1
ATOM 832 N N . ALA A 1 101 ? 20.940 1.789 -21.229 1.00 65.50 101 ALA A N 1
ATOM 833 C CA . ALA A 1 101 ? 20.538 1.885 -19.831 1.00 65.50 101 ALA A CA 1
ATOM 834 C C . ALA A 1 101 ? 20.521 3.341 -19.340 1.00 65.50 101 ALA A C 1
ATOM 836 O O . ALA A 1 101 ? 19.573 3.730 -18.662 1.00 65.50 101 ALA A O 1
ATOM 837 N N . TYR A 1 102 ? 21.504 4.171 -19.714 1.00 73.69 102 TYR A N 1
ATOM 838 C CA . TYR A 1 102 ? 21.521 5.600 -19.370 1.00 73.69 102 TYR A CA 1
ATOM 839 C C . TYR A 1 102 ? 20.384 6.387 -20.030 1.00 73.69 102 TYR A C 1
ATOM 841 O O . TYR A 1 102 ? 19.745 7.199 -19.361 1.00 73.69 102 TYR A O 1
ATOM 849 N N . LYS A 1 103 ? 20.077 6.136 -21.311 1.00 71.06 103 LYS A N 1
ATOM 850 C CA . LYS A 1 103 ? 18.918 6.755 -21.983 1.00 71.06 103 LYS A CA 1
ATOM 851 C C . LYS A 1 103 ? 17.607 6.382 -21.288 1.00 71.06 103 LYS A C 1
ATOM 853 O O . LYS A 1 103 ? 16.760 7.244 -21.053 1.00 71.06 103 LYS A O 1
ATOM 858 N N . ASN A 1 104 ? 17.465 5.110 -20.919 1.00 73.44 104 ASN A N 1
ATOM 859 C CA . ASN A 1 104 ? 16.261 4.579 -20.285 1.00 73.44 104 ASN A CA 1
ATOM 860 C C . ASN A 1 104 ? 16.193 4.829 -18.774 1.00 73.44 104 ASN A C 1
ATOM 862 O O . ASN A 1 104 ? 15.131 4.666 -18.178 1.00 73.44 104 ASN A O 1
ATOM 866 N N . TYR A 1 105 ? 17.282 5.271 -18.142 1.00 72.12 105 TYR A N 1
ATOM 867 C CA . TYR A 1 105 ? 17.325 5.583 -16.712 1.00 72.12 105 TYR A CA 1
ATOM 868 C C . TYR A 1 105 ? 16.281 6.634 -16.319 1.00 72.12 105 TYR A C 1
ATOM 870 O O . TYR A 1 105 ? 15.673 6.550 -15.253 1.00 72.12 105 TYR A O 1
ATOM 878 N N . TYR A 1 106 ? 16.040 7.597 -17.209 1.00 75.44 106 TYR A N 1
ATOM 879 C CA . TYR A 1 106 ? 15.081 8.680 -17.002 1.00 75.44 106 TYR A CA 1
ATOM 880 C C . TYR A 1 106 ? 13.643 8.314 -17.386 1.00 75.44 106 TYR A C 1
ATOM 882 O O . TYR A 1 106 ? 12.746 9.141 -17.219 1.00 75.44 106 TYR A O 1
ATOM 890 N N . LYS A 1 107 ? 13.406 7.102 -17.906 1.00 82.88 107 LYS A N 1
ATOM 891 C CA . LYS A 1 107 ? 12.067 6.638 -18.271 1.00 82.88 107 LYS A CA 1
ATOM 892 C C . LYS A 1 107 ? 11.315 6.133 -17.050 1.00 82.88 107 LYS A C 1
ATOM 894 O O . LYS A 1 107 ? 11.831 5.373 -16.228 1.00 82.88 107 LYS A O 1
ATOM 899 N N . SER A 1 108 ? 10.059 6.548 -16.952 1.00 86.75 108 SER A N 1
ATOM 900 C CA . SER A 1 108 ? 9.173 6.145 -15.866 1.00 86.75 108 SER A CA 1
ATOM 901 C C . SER A 1 108 ? 8.850 4.647 -15.944 1.00 86.75 108 SER A C 1
ATOM 903 O O . SER A 1 108 ? 8.448 4.151 -16.991 1.00 86.75 108 SER A O 1
ATOM 905 N N . LYS A 1 109 ? 8.976 3.925 -14.824 1.00 89.62 109 LYS A N 1
ATOM 906 C CA . LYS A 1 109 ? 8.607 2.500 -14.701 1.00 89.62 109 LYS A CA 1
ATOM 907 C C . LYS A 1 109 ? 7.234 2.345 -14.054 1.00 89.62 109 LYS A C 1
ATOM 909 O O . LYS A 1 109 ? 6.902 3.138 -13.173 1.00 89.62 109 LYS A O 1
ATOM 914 N N . LEU A 1 110 ? 6.475 1.320 -14.442 1.00 93.56 110 LEU A N 1
ATOM 915 C CA . LEU A 1 110 ? 5.208 0.973 -13.792 1.00 93.56 110 LEU A CA 1
ATOM 916 C C . LEU A 1 110 ? 5.468 0.533 -12.346 1.00 93.56 110 LEU A C 1
ATOM 918 O O . LEU A 1 110 ? 6.280 -0.360 -12.101 1.00 93.56 110 LEU A O 1
ATOM 922 N N . ASN A 1 111 ? 4.783 1.156 -11.393 1.00 94.56 111 ASN A N 1
ATOM 923 C CA . ASN A 1 111 ? 4.873 0.783 -9.989 1.00 94.56 111 ASN A CA 1
ATOM 924 C C . ASN A 1 111 ? 3.854 -0.309 -9.660 1.00 94.56 111 ASN A C 1
ATOM 926 O O . ASN A 1 111 ? 2.655 -0.122 -9.859 1.00 94.56 111 ASN A O 1
ATOM 930 N N . VAL A 1 112 ? 4.339 -1.404 -9.073 1.00 95.50 112 VAL A N 1
ATOM 931 C CA . VAL A 1 112 ? 3.512 -2.436 -8.441 1.00 95.50 112 VAL A CA 1
ATOM 932 C C . VAL A 1 112 ? 3.597 -2.250 -6.930 1.00 95.50 112 VAL A C 1
ATOM 934 O O . VAL A 1 112 ? 4.678 -2.262 -6.341 1.00 95.50 112 VAL A O 1
ATOM 937 N N . LEU A 1 113 ? 2.451 -2.015 -6.309 1.00 95.62 113 LEU A N 1
ATOM 938 C CA . LEU A 1 113 ? 2.290 -1.738 -4.891 1.00 95.62 113 LEU A CA 1
ATOM 939 C C . LEU A 1 113 ? 1.931 -3.034 -4.160 1.00 95.62 113 LEU A C 1
ATOM 941 O O . LEU A 1 113 ? 1.179 -3.853 -4.675 1.00 95.62 113 LEU A O 1
ATOM 945 N N . ASN A 1 114 ? 2.471 -3.217 -2.955 1.00 94.81 114 ASN A N 1
ATOM 946 C CA . ASN A 1 114 ? 2.184 -4.369 -2.103 1.00 94.81 114 ASN A CA 1
ATOM 947 C C . ASN A 1 114 ? 1.991 -3.910 -0.652 1.00 94.81 114 ASN A C 1
ATOM 949 O O . ASN A 1 114 ? 2.930 -3.390 -0.044 1.00 94.81 114 ASN A O 1
ATOM 953 N N . LEU A 1 115 ? 0.800 -4.127 -0.090 1.00 95.12 115 LEU A N 1
ATOM 954 C CA . LEU A 1 115 ? 0.583 -4.085 1.356 1.00 95.12 115 LEU A CA 1
ATOM 955 C C . LEU A 1 115 ? 0.706 -5.500 1.919 1.00 95.12 115 LEU A C 1
ATOM 957 O O . LEU A 1 115 ? 0.021 -6.408 1.464 1.00 95.12 115 LEU A O 1
ATOM 961 N N . THR A 1 116 ? 1.529 -5.676 2.947 1.00 93.69 116 THR A N 1
ATOM 962 C CA . THR A 1 116 ? 1.705 -6.967 3.619 1.00 93.69 116 THR A CA 1
ATOM 963 C C . THR A 1 116 ? 1.177 -6.914 5.048 1.00 93.69 116 THR A C 1
ATOM 965 O O . THR A 1 116 ? 1.528 -6.012 5.808 1.00 93.69 116 THR A O 1
ATOM 968 N N . ILE A 1 117 ? 0.353 -7.897 5.406 1.00 93.88 117 ILE A N 1
ATOM 969 C CA . ILE A 1 117 ? -0.097 -8.163 6.772 1.00 93.88 117 ILE A CA 1
ATOM 970 C C . ILE A 1 117 ? 0.571 -9.458 7.230 1.00 93.88 117 ILE A C 1
ATOM 972 O O . ILE A 1 117 ? 0.515 -10.477 6.541 1.00 93.88 117 ILE A O 1
ATOM 976 N N . TYR A 1 118 ? 1.227 -9.393 8.384 1.00 92.38 118 TYR A N 1
ATOM 977 C CA . TYR A 1 118 ? 1.914 -10.515 9.008 1.00 92.38 118 TYR A CA 1
ATOM 978 C C . TYR A 1 118 ? 1.212 -10.854 10.323 1.00 92.38 118 TYR A C 1
ATOM 980 O O . TYR A 1 118 ? 1.114 -10.000 11.206 1.00 92.38 118 TYR A O 1
ATOM 988 N N . ASP A 1 119 ? 0.755 -12.094 10.473 1.00 91.62 119 ASP A N 1
ATOM 989 C CA . ASP A 1 119 ? 0.230 -12.593 11.743 1.00 91.62 119 ASP A CA 1
ATOM 990 C C . ASP A 1 119 ? 1.384 -13.085 12.627 1.00 91.62 119 ASP A C 1
ATOM 992 O O . ASP A 1 119 ? 2.043 -14.079 12.325 1.00 91.62 119 ASP A O 1
ATOM 996 N N . LEU A 1 120 ? 1.623 -12.397 13.745 1.00 90.19 120 LEU A N 1
ATOM 997 C CA . LEU A 1 120 ? 2.708 -12.716 14.679 1.00 90.19 120 LEU A CA 1
ATOM 998 C C . LEU A 1 120 ? 2.561 -14.079 15.365 1.00 90.19 120 LEU A C 1
ATOM 1000 O O . LEU A 1 120 ? 3.560 -14.642 15.800 1.00 90.19 120 LEU A O 1
ATOM 1004 N N . LYS A 1 121 ? 1.337 -14.602 15.493 1.00 88.81 121 LYS A N 1
ATOM 1005 C CA . LYS A 1 121 ? 1.065 -15.865 16.186 1.00 88.81 121 LYS A CA 1
ATOM 1006 C C . LYS A 1 121 ? 1.210 -17.058 15.253 1.00 88.81 121 LYS A C 1
ATOM 1008 O O . LYS A 1 121 ? 1.778 -18.074 15.640 1.00 88.81 121 LYS A O 1
ATOM 1013 N N . THR A 1 122 ? 0.636 -16.962 14.058 1.00 87.56 122 THR A N 1
ATOM 1014 C CA . THR A 1 122 ? 0.613 -18.075 13.094 1.00 87.56 122 THR A CA 1
ATOM 1015 C C . THR A 1 122 ? 1.749 -18.000 12.079 1.00 87.56 122 THR A C 1
ATOM 1017 O O . THR A 1 122 ? 1.976 -18.961 11.348 1.00 87.56 122 THR A O 1
ATOM 1020 N N . HIS A 1 123 ? 2.452 -16.864 12.018 1.00 86.94 123 HIS A N 1
ATOM 1021 C CA . HIS A 1 123 ? 3.420 -16.505 10.981 1.00 86.94 123 HIS A CA 1
ATOM 1022 C C . HIS A 1 123 ? 2.835 -16.483 9.558 1.00 86.94 123 HIS A C 1
ATOM 1024 O O . HIS A 1 123 ? 3.590 -16.399 8.584 1.00 86.94 123 HIS A O 1
ATOM 1030 N N . PHE A 1 124 ? 1.503 -16.542 9.430 1.00 88.94 124 PHE A N 1
ATOM 1031 C CA . PHE A 1 124 ? 0.800 -16.425 8.160 1.00 88.94 124 PHE A CA 1
ATOM 1032 C C . PHE A 1 124 ? 1.020 -15.034 7.563 1.00 88.94 124 PHE A C 1
ATOM 1034 O O . PHE A 1 124 ? 1.039 -14.025 8.275 1.00 88.94 124 PHE A O 1
ATOM 1041 N N . VAL A 1 125 ? 1.188 -14.984 6.243 1.00 90.56 125 VAL A N 1
ATOM 1042 C CA . VAL A 1 125 ? 1.450 -13.740 5.521 1.00 90.56 125 VAL A CA 1
ATOM 1043 C C . VAL A 1 125 ? 0.422 -13.557 4.425 1.00 90.56 125 VAL A C 1
ATOM 1045 O O . VAL A 1 125 ? 0.232 -14.430 3.576 1.00 90.56 125 VAL A O 1
ATOM 1048 N N . GLU A 1 126 ? -0.187 -12.377 4.410 1.00 92.81 126 GLU A N 1
ATOM 1049 C CA . GLU A 1 126 ? -1.098 -11.969 3.355 1.00 92.81 126 GLU A CA 1
ATOM 1050 C C . GLU A 1 126 ? -0.590 -10.702 2.666 1.00 92.81 126 GLU A C 1
ATOM 1052 O O . GLU A 1 126 ? -0.385 -9.665 3.299 1.00 92.81 126 GLU A O 1
ATOM 1057 N N . SER A 1 127 ? -0.374 -10.789 1.356 1.00 94.31 127 SER A N 1
ATOM 1058 C CA . SER A 1 127 ? -0.046 -9.647 0.504 1.00 94.31 127 SER A CA 1
ATOM 1059 C C . SER A 1 127 ? -1.270 -9.195 -0.276 1.00 94.31 127 SER A C 1
ATOM 1061 O O . SER A 1 127 ? -2.067 -10.013 -0.727 1.00 94.31 127 SER A O 1
ATOM 1063 N N . TYR A 1 128 ? -1.381 -7.891 -0.478 1.00 96.69 128 TYR A N 1
ATOM 1064 C CA . TYR A 1 128 ? -2.397 -7.244 -1.295 1.00 96.69 128 TYR A CA 1
ATOM 1065 C C . TYR A 1 128 ? -1.670 -6.427 -2.352 1.00 96.69 128 TYR A C 1
ATOM 1067 O O . TYR A 1 128 ? -0.972 -5.472 -2.009 1.00 96.69 128 TYR A O 1
ATOM 1075 N N . VAL A 1 129 ? -1.783 -6.839 -3.613 1.00 96.88 129 VAL A N 1
ATOM 1076 C CA . VAL A 1 129 ? -0.923 -6.368 -4.703 1.00 96.88 129 VAL A CA 1
ATOM 1077 C C . VAL A 1 129 ? -1.765 -5.743 -5.803 1.00 96.88 129 VAL A C 1
ATOM 1079 O O . VAL A 1 129 ? -2.712 -6.364 -6.271 1.00 96.88 129 VAL A O 1
ATOM 1082 N N . TRP A 1 130 ? -1.415 -4.531 -6.221 1.00 97.38 130 TRP A N 1
ATOM 1083 C CA . TRP A 1 130 ? -2.008 -3.848 -7.374 1.00 97.38 130 TRP A CA 1
ATOM 1084 C C . TRP A 1 130 ? -0.963 -2.968 -8.046 1.00 97.38 130 TRP A C 1
ATOM 1086 O O . TRP A 1 130 ? -0.033 -2.496 -7.394 1.00 97.38 130 TRP A O 1
ATOM 1096 N N . ASP A 1 131 ? -1.100 -2.719 -9.342 1.00 96.38 131 ASP A N 1
ATOM 1097 C CA . ASP A 1 131 ? -0.300 -1.703 -10.014 1.00 96.38 131 ASP A CA 1
ATOM 1098 C C . ASP A 1 131 ? -0.968 -0.322 -9.938 1.00 96.38 131 ASP A C 1
ATOM 1100 O O . ASP A 1 131 ? -2.173 -0.189 -9.712 1.00 96.38 131 ASP A O 1
ATOM 1104 N N . GLU A 1 132 ? -0.174 0.731 -10.105 1.00 95.88 132 GLU A N 1
ATOM 1105 C CA . GLU A 1 132 ? -0.643 2.109 -9.922 1.00 95.88 132 GLU A CA 1
ATOM 1106 C C . GLU A 1 132 ? -1.707 2.560 -10.946 1.00 95.88 132 GLU A C 1
ATOM 1108 O O . GLU A 1 132 ? -2.329 3.597 -10.725 1.00 95.88 132 GLU A O 1
ATOM 1113 N N . SER A 1 133 ? -1.944 1.800 -12.030 1.00 96.19 133 SER A N 1
ATOM 1114 C CA . SER A 1 133 ? -3.058 2.058 -12.957 1.00 96.19 133 SER A CA 1
ATOM 1115 C C . SER A 1 133 ? -4.407 1.579 -12.412 1.00 96.19 133 SER A C 1
ATOM 1117 O O . SER A 1 133 ? -5.456 2.032 -12.869 1.00 96.19 133 SER A O 1
ATOM 1119 N N . GLN A 1 134 ? -4.398 0.661 -11.439 1.00 97.06 134 GLN A N 1
ATOM 1120 C CA . GLN A 1 134 ? -5.601 0.125 -10.799 1.00 97.06 134 GLN A CA 1
ATOM 1121 C C . GLN A 1 134 ? -6.055 1.004 -9.641 1.00 97.06 134 GLN A C 1
ATOM 1123 O O . GLN A 1 134 ? -7.241 1.245 -9.464 1.00 97.06 134 GLN A O 1
ATOM 1128 N N . ALA A 1 135 ? -5.133 1.473 -8.811 1.00 96.44 135 ALA A N 1
ATOM 1129 C CA . ALA A 1 135 ? -5.484 2.299 -7.667 1.00 96.44 135 ALA A CA 1
ATOM 1130 C C . ALA A 1 135 ? -4.280 3.096 -7.177 1.00 96.44 135 ALA A C 1
ATOM 1132 O O . ALA A 1 135 ? -3.129 2.815 -7.517 1.00 96.44 135 ALA A O 1
ATOM 1133 N N . HIS A 1 136 ? -4.544 4.089 -6.333 1.00 94.19 136 HIS A N 1
ATOM 1134 C CA . HIS A 1 136 ? -3.498 4.930 -5.774 1.00 94.19 136 HIS A CA 1
ATOM 1135 C C . HIS A 1 136 ? -2.795 4.239 -4.589 1.00 94.19 136 HIS A C 1
ATOM 1137 O O . HIS A 1 136 ? -2.899 3.034 -4.370 1.00 94.19 136 HIS A O 1
ATOM 1143 N N . ARG A 1 137 ? -2.019 5.007 -3.816 1.00 91.62 137 ARG A N 1
ATOM 1144 C CA . ARG A 1 137 ? -1.295 4.534 -2.622 1.00 91.62 137 ARG A CA 1
ATOM 1145 C C . ARG A 1 137 ? -1.737 5.285 -1.358 1.00 91.62 137 ARG A C 1
ATOM 1147 O O . ARG A 1 137 ? -0.901 5.684 -0.541 1.00 91.62 137 ARG A O 1
ATOM 1154 N N . GLY A 1 138 ? -3.032 5.566 -1.245 1.00 93.56 138 GLY A N 1
ATOM 1155 C CA . GLY A 1 138 ? -3.626 6.365 -0.179 1.00 93.56 138 GLY A CA 1
ATOM 1156 C C . GLY A 1 138 ? -4.351 5.524 0.868 1.00 93.56 138 GLY A C 1
ATOM 1157 O O . GLY A 1 138 ? -4.283 4.299 0.900 1.00 93.56 138 GLY A O 1
ATOM 1158 N N . VAL A 1 139 ? -5.062 6.204 1.768 1.00 95.75 139 VAL A N 1
ATOM 1159 C CA . VAL A 1 139 ? -5.821 5.522 2.822 1.00 95.75 139 VAL A CA 1
ATOM 1160 C C . VAL A 1 139 ? -6.943 4.635 2.284 1.00 95.75 139 VAL A C 1
ATOM 1162 O O . VAL A 1 139 ? -7.213 3.608 2.894 1.00 95.75 139 VAL A O 1
ATOM 1165 N N . ASN A 1 140 ? -7.583 4.987 1.163 1.00 97.25 140 ASN A N 1
ATOM 1166 C CA . ASN A 1 140 ? -8.706 4.204 0.646 1.00 97.25 140 ASN A CA 1
ATOM 1167 C C . ASN A 1 140 ? -8.255 2.783 0.279 1.00 97.25 140 ASN A C 1
ATOM 1169 O O . ASN A 1 140 ? -8.907 1.809 0.652 1.00 97.25 140 ASN A O 1
ATOM 1173 N N . GLU A 1 141 ? -7.092 2.652 -0.356 1.00 97.06 141 GLU A N 1
ATOM 1174 C CA . GLU A 1 141 ? -6.522 1.362 -0.732 1.00 97.06 141 GLU A CA 1
ATOM 1175 C C . GLU A 1 141 ? -6.058 0.570 0.493 1.00 97.06 141 GLU A C 1
ATOM 1177 O O . GLU A 1 141 ? -6.435 -0.591 0.668 1.00 97.06 141 GLU A O 1
ATOM 1182 N N . ILE A 1 142 ? -5.300 1.211 1.390 1.00 96.31 142 ILE A N 1
ATOM 1183 C CA . ILE A 1 142 ? -4.748 0.544 2.577 1.00 96.31 142 ILE A CA 1
ATOM 1184 C C . ILE A 1 142 ? -5.868 0.100 3.525 1.00 96.31 142 ILE A C 1
ATOM 1186 O O . ILE A 1 142 ? -5.874 -1.045 3.972 1.00 96.31 142 ILE A O 1
ATOM 1190 N N . ALA A 1 143 ? -6.847 0.966 3.798 1.00 97.69 143 ALA A N 1
ATOM 1191 C CA . ALA A 1 143 ? -7.977 0.643 4.664 1.00 97.69 143 ALA A CA 1
ATOM 1192 C C . ALA A 1 143 ? -8.877 -0.436 4.048 1.00 97.69 143 ALA A C 1
ATOM 1194 O O . ALA A 1 143 ? -9.374 -1.283 4.779 1.00 97.69 143 ALA A O 1
ATOM 1195 N N . THR A 1 144 ? -9.024 -0.477 2.718 1.00 98.06 144 THR A N 1
ATOM 1196 C CA . THR A 1 144 ? -9.739 -1.568 2.033 1.00 98.06 144 THR A CA 1
ATOM 1197 C C . THR A 1 144 ? -9.049 -2.910 2.248 1.00 98.06 144 THR A C 1
ATOM 1199 O O . THR A 1 144 ? -9.717 -3.894 2.555 1.00 98.06 144 THR A O 1
ATOM 1202 N N . CYS A 1 145 ? -7.723 -2.967 2.117 1.00 97.56 145 CYS A N 1
ATOM 1203 C CA . CYS A 1 145 ? -6.979 -4.208 2.328 1.00 97.56 145 CYS A CA 1
ATOM 1204 C C . CYS A 1 145 ? -7.081 -4.685 3.787 1.00 97.56 145 CYS A C 1
ATOM 1206 O O . CYS A 1 145 ? -7.360 -5.855 4.032 1.00 97.56 145 CYS A O 1
ATOM 1208 N N . VAL A 1 146 ? -6.945 -3.775 4.761 1.00 96.88 146 VAL A N 1
ATOM 1209 C CA . VAL A 1 146 ? -7.131 -4.106 6.187 1.00 96.88 146 VAL A CA 1
ATOM 1210 C C . VAL A 1 146 ? -8.574 -4.531 6.478 1.00 96.88 146 VAL A C 1
ATOM 1212 O O . VAL A 1 146 ? -8.797 -5.480 7.223 1.00 96.88 146 VAL A O 1
ATOM 1215 N N . PHE A 1 147 ? -9.565 -3.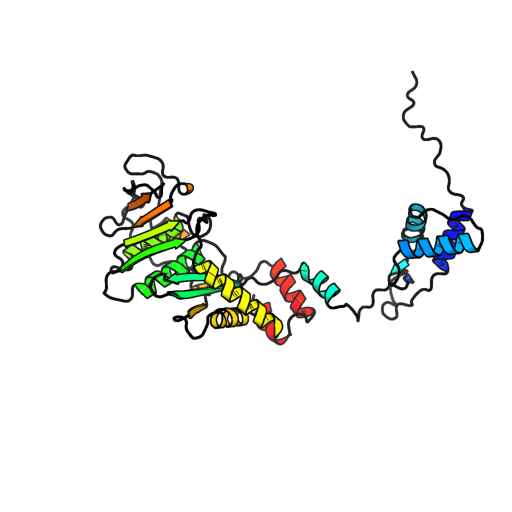882 5.865 1.00 96.44 147 PHE A N 1
ATOM 1216 C CA . PHE A 1 147 ? -10.969 -4.263 6.001 1.00 96.44 147 PHE A CA 1
ATOM 1217 C C . PHE A 1 147 ? -11.250 -5.660 5.432 1.00 96.44 147 PHE A C 1
ATOM 1219 O O . PHE A 1 147 ? -11.937 -6.443 6.081 1.00 96.44 147 PHE A O 1
ATOM 1226 N N . LYS A 1 148 ? -10.689 -6.001 4.263 1.00 96.00 148 LYS A N 1
ATOM 1227 C CA . LYS A 1 148 ? -10.767 -7.357 3.691 1.00 96.00 148 LYS A CA 1
ATOM 1228 C C . LYS A 1 148 ? -10.127 -8.398 4.612 1.00 96.00 148 LYS A C 1
ATOM 1230 O O . LYS A 1 148 ? -10.709 -9.461 4.816 1.00 96.00 148 LYS A O 1
ATOM 1235 N N . TYR A 1 149 ? -8.979 -8.075 5.210 1.00 94.75 149 TYR A N 1
ATOM 1236 C CA . TYR A 1 149 ? -8.339 -8.934 6.207 1.00 94.75 149 TYR A CA 1
ATOM 1237 C C . TYR A 1 149 ? -9.252 -9.166 7.415 1.00 94.75 149 TYR A C 1
ATOM 1239 O O . TYR A 1 149 ? -9.440 -10.306 7.835 1.00 94.75 149 TYR A O 1
ATOM 1247 N N . LEU A 1 150 ? -9.846 -8.099 7.963 1.00 94.31 150 LEU A N 1
ATOM 1248 C CA . LEU A 1 150 ? -10.793 -8.197 9.075 1.00 94.31 150 LEU A CA 1
ATOM 1249 C C . LEU A 1 150 ? -12.006 -9.049 8.698 1.00 94.31 150 LEU A C 1
ATOM 1251 O O . LEU A 1 150 ? -12.313 -9.978 9.426 1.00 94.31 150 LEU A O 1
ATOM 1255 N N . GLN A 1 151 ? -12.624 -8.796 7.541 1.00 92.50 151 GLN A N 1
ATOM 1256 C CA . GLN A 1 151 ? -13.755 -9.575 7.031 1.00 92.50 151 GLN A CA 1
ATOM 1257 C C . GLN A 1 151 ? -13.446 -11.075 7.004 1.00 92.50 151 GLN A C 1
ATOM 1259 O O . GLN A 1 151 ? -14.161 -11.858 7.616 1.00 92.50 151 GLN A O 1
ATOM 1264 N N . LYS A 1 152 ? -12.343 -11.464 6.357 1.00 90.38 152 LYS A N 1
ATOM 1265 C CA . LYS A 1 152 ? -11.926 -12.867 6.227 1.00 90.38 152 LYS A CA 1
ATOM 1266 C C . LYS A 1 152 ? -11.693 -13.539 7.582 1.00 90.38 152 LYS A C 1
ATOM 1268 O O . LYS A 1 152 ? -12.065 -14.689 7.782 1.00 90.38 152 LYS A O 1
ATOM 1273 N N . ASN A 1 153 ? -11.068 -12.827 8.520 1.00 87.62 153 ASN A N 1
ATOM 1274 C CA . ASN A 1 153 ? -10.814 -13.343 9.869 1.00 87.62 153 ASN A CA 1
ATOM 1275 C C . ASN A 1 153 ? -12.050 -13.276 10.781 1.00 87.62 153 ASN A C 1
ATOM 1277 O O . ASN A 1 153 ? -12.010 -13.777 11.904 1.00 87.62 153 ASN A O 1
ATOM 1281 N N . SER A 1 154 ? -13.137 -12.688 10.284 1.00 86.94 154 SER A N 1
ATOM 1282 C CA . SER A 1 154 ? -14.416 -12.550 10.963 1.00 86.94 154 SER A CA 1
ATOM 1283 C C . SER A 1 154 ? -15.508 -13.481 10.426 1.00 86.94 154 SER A C 1
ATOM 1285 O O . SER A 1 154 ? -16.641 -13.382 10.885 1.00 86.94 154 SER A O 1
ATOM 1287 N N . ASP A 1 155 ? -15.198 -14.429 9.543 1.00 79.94 155 ASP A N 1
ATOM 1288 C CA . ASP A 1 155 ? -16.189 -15.368 8.987 1.00 79.94 155 ASP A CA 1
ATOM 1289 C C . ASP A 1 155 ? -16.583 -16.528 9.939 1.00 79.94 155 ASP A C 1
ATOM 1291 O O . ASP A 1 155 ? -17.282 -17.453 9.535 1.00 79.94 155 ASP A O 1
ATOM 1295 N N . GLY A 1 156 ? -16.165 -16.513 11.213 1.00 77.75 156 GLY A N 1
ATOM 1296 C CA . GLY A 1 156 ? -16.501 -17.558 12.196 1.00 77.75 156 GLY A CA 1
ATOM 1297 C C . GLY A 1 156 ? -17.212 -17.051 13.455 1.00 77.75 156 GLY A C 1
ATOM 1298 O O . GLY A 1 156 ? -17.129 -15.879 13.805 1.00 77.75 156 GLY A O 1
ATOM 1299 N N . ASP A 1 157 ? -17.835 -17.959 14.210 1.00 79.00 157 ASP A N 1
ATOM 1300 C CA . ASP A 1 157 ? -18.607 -17.610 15.420 1.00 79.00 157 ASP A CA 1
ATOM 1301 C C . ASP A 1 157 ? -17.745 -17.292 16.651 1.00 79.00 157 ASP A C 1
ATOM 1303 O O . ASP A 1 157 ? -18.232 -16.797 17.672 1.00 79.00 157 ASP A O 1
ATOM 1307 N N . LYS A 1 158 ? -16.443 -17.597 16.592 1.00 86.06 158 LYS A N 1
ATOM 1308 C CA . LYS A 1 158 ? -15.542 -17.383 17.726 1.00 86.06 158 LYS A CA 1
ATOM 1309 C C . LYS A 1 158 ? -15.256 -15.894 17.889 1.00 86.06 158 LYS A C 1
ATOM 1311 O O . LYS A 1 158 ? -14.836 -15.257 16.926 1.00 86.06 158 LYS A O 1
ATOM 1316 N N . PRO A 1 159 ? -15.398 -15.342 19.105 1.00 86.44 159 PRO A N 1
ATOM 1317 C CA . PRO A 1 159 ? -15.050 -13.955 19.327 1.00 86.44 159 PRO A CA 1
ATOM 1318 C C . PRO A 1 159 ? -13.552 -13.693 19.130 1.00 86.44 159 PRO A C 1
ATOM 1320 O O . PRO A 1 159 ? -12.728 -14.456 19.639 1.00 86.44 159 PRO A O 1
ATOM 1323 N N . VAL A 1 160 ? -13.207 -12.599 18.449 1.00 88.56 160 VAL A N 1
ATOM 1324 C CA . VAL A 1 160 ? -11.823 -12.246 18.096 1.00 88.56 160 VAL A CA 1
ATOM 1325 C C . VAL A 1 160 ? -11.441 -10.885 18.676 1.00 88.56 160 VAL A C 1
ATOM 1327 O O . VAL A 1 160 ? -12.165 -9.901 18.522 1.00 88.56 160 VAL A O 1
ATOM 1330 N N . ASP A 1 161 ? -10.271 -10.823 19.309 1.00 90.81 161 ASP A N 1
ATOM 1331 C CA . ASP A 1 161 ? -9.598 -9.579 19.680 1.00 90.81 161 ASP A CA 1
ATOM 1332 C C . ASP A 1 161 ? -8.453 -9.319 18.701 1.00 90.81 161 ASP A C 1
ATOM 1334 O O . ASP A 1 161 ? -7.517 -10.114 18.596 1.00 90.81 161 ASP A O 1
ATOM 1338 N N . VAL A 1 162 ? -8.521 -8.203 17.976 1.00 92.81 162 VAL A N 1
ATOM 1339 C CA . VAL A 1 162 ? -7.548 -7.878 16.928 1.00 92.81 162 VAL A CA 1
ATOM 1340 C C . VAL A 1 162 ? -6.607 -6.781 17.408 1.00 92.81 162 VAL A C 1
ATOM 1342 O O . VAL A 1 162 ? -7.040 -5.722 17.868 1.00 92.81 162 VAL A O 1
ATOM 1345 N N . VAL A 1 163 ? -5.299 -7.014 17.276 1.00 95.19 163 VAL A N 1
ATOM 1346 C CA . VAL A 1 163 ? -4.264 -6.021 17.583 1.00 95.19 163 VAL A CA 1
ATOM 1347 C C . VAL A 1 163 ? -3.375 -5.806 16.365 1.00 95.19 163 VAL A C 1
ATOM 1349 O O . VAL A 1 163 ? -2.556 -6.657 16.033 1.00 95.19 163 VAL A O 1
ATOM 1352 N N . PHE A 1 164 ? -3.500 -4.642 15.734 1.00 95.38 164 PHE A N 1
ATOM 1353 C CA . PHE A 1 164 ? -2.622 -4.221 14.650 1.00 95.38 164 PHE A CA 1
ATOM 1354 C C . PHE A 1 164 ? -1.416 -3.444 15.171 1.00 95.38 164 PHE A C 1
ATOM 1356 O O . PHE A 1 164 ? -1.530 -2.583 16.050 1.00 95.38 164 PHE A O 1
ATOM 1363 N N . TYR A 1 165 ? -0.270 -3.702 14.551 1.00 93.12 165 TYR A N 1
ATOM 1364 C CA . TYR A 1 165 ? 0.936 -2.893 14.660 1.00 93.12 165 TYR A CA 1
ATOM 1365 C C . TYR A 1 165 ? 1.248 -2.334 13.278 1.00 93.12 165 TYR A C 1
ATOM 1367 O O . TYR A 1 165 ? 1.231 -3.068 12.293 1.00 93.12 165 TYR A O 1
ATOM 1375 N N . SER A 1 166 ? 1.503 -1.032 13.181 1.00 91.00 166 SER A N 1
ATOM 1376 C CA . SER A 1 166 ? 1.880 -0.431 11.902 1.00 91.00 166 SER A CA 1
ATOM 1377 C C . SER A 1 166 ? 2.822 0.750 12.074 1.00 91.00 166 SER A C 1
ATOM 1379 O O . SER A 1 166 ? 2.961 1.314 13.162 1.00 91.00 166 SER A O 1
ATOM 1381 N N . TYR A 1 167 ? 3.460 1.154 10.979 1.00 82.31 167 TYR A N 1
ATOM 1382 C CA . TYR A 1 167 ? 4.291 2.345 10.961 1.00 82.31 167 TYR A CA 1
ATOM 1383 C C . TYR A 1 167 ? 3.476 3.624 11.175 1.00 82.31 167 TYR A C 1
ATOM 1385 O O . TYR A 1 167 ? 2.298 3.735 10.834 1.00 82.31 167 TYR A O 1
ATOM 1393 N N . ASN A 1 168 ? 4.141 4.633 11.732 1.00 79.75 168 ASN A N 1
ATOM 1394 C CA . ASN A 1 168 ? 3.566 5.955 11.936 1.00 79.75 168 ASN A CA 1
ATOM 1395 C C . ASN A 1 168 ? 3.578 6.757 10.615 1.00 79.75 168 ASN A C 1
ATOM 1397 O O . ASN A 1 168 ? 4.458 7.597 10.399 1.00 79.75 168 ASN A O 1
ATOM 1401 N N . CYS A 1 169 ? 2.641 6.431 9.715 1.00 79.38 169 CYS A N 1
ATOM 1402 C CA . CYS A 1 169 ? 2.452 7.074 8.412 1.00 79.38 169 CYS A CA 1
ATOM 1403 C C . CYS A 1 169 ? 1.074 7.747 8.321 1.00 79.38 169 CYS A C 1
ATOM 1405 O O . CYS A 1 169 ? 0.058 7.069 8.149 1.00 79.38 169 CYS A O 1
ATOM 1407 N N . ASP A 1 170 ? 1.045 9.079 8.388 1.00 73.06 170 ASP A N 1
ATOM 1408 C CA . ASP A 1 170 ? -0.200 9.854 8.477 1.00 73.06 170 ASP A CA 1
ATOM 1409 C C . ASP A 1 170 ? -1.081 9.713 7.219 1.00 73.06 170 ASP A C 1
ATOM 1411 O O . ASP A 1 170 ? -2.292 9.514 7.306 1.00 73.06 170 ASP A O 1
ATOM 1415 N N . GLY A 1 171 ? -0.475 9.718 6.026 1.00 68.94 171 GLY A N 1
ATOM 1416 C CA . GLY A 1 171 ? -1.209 9.638 4.755 1.00 68.94 171 GLY A CA 1
ATOM 1417 C C . GLY A 1 171 ? -1.883 8.287 4.476 1.00 68.94 171 GLY A C 1
ATOM 1418 O O . GLY A 1 171 ? -2.830 8.228 3.692 1.00 68.94 171 GLY A O 1
ATOM 1419 N N . GLN A 1 172 ? -1.420 7.209 5.115 1.00 80.00 172 GLN A N 1
ATOM 1420 C CA . GLN A 1 172 ? -1.867 5.841 4.824 1.00 80.00 172 GLN A CA 1
ATOM 1421 C C . GLN A 1 172 ? -2.536 5.181 6.024 1.00 80.00 172 GLN A C 1
ATOM 1423 O O . GLN A 1 172 ? -3.669 4.724 5.916 1.00 80.00 172 GLN A O 1
ATOM 1428 N N . GLN A 1 173 ? -1.854 5.142 7.167 1.00 82.56 173 GLN A N 1
ATOM 1429 C CA . GLN A 1 173 ? -2.227 4.285 8.294 1.00 82.56 173 GLN A CA 1
ATOM 1430 C C . GLN A 1 173 ? -2.733 5.082 9.497 1.00 82.56 173 GLN A C 1
ATOM 1432 O O . GLN A 1 173 ? -3.670 4.650 10.159 1.00 82.56 173 GLN A O 1
ATOM 1437 N N . LYS A 1 174 ? -2.158 6.258 9.772 1.00 88.75 174 LYS A N 1
ATOM 1438 C CA . LYS A 1 174 ? -2.494 7.075 10.941 1.00 88.75 174 LYS A CA 1
ATOM 1439 C C . LYS A 1 174 ? -3.332 8.290 10.570 1.00 88.75 174 LYS A C 1
ATOM 1441 O O . LYS A 1 174 ? -2.870 9.427 10.534 1.00 88.75 174 LYS A O 1
ATOM 1446 N N . ASN A 1 175 ? -4.603 8.044 10.302 1.00 92.12 175 ASN A N 1
ATOM 1447 C CA . ASN A 1 175 ? -5.558 9.106 10.026 1.00 92.12 175 ASN A CA 1
ATOM 1448 C C . ASN A 1 175 ? -6.973 8.712 10.458 1.00 92.12 175 ASN A C 1
ATOM 1450 O O . ASN A 1 175 ? -7.263 7.556 10.773 1.00 92.12 175 ASN A O 1
ATOM 1454 N N . LYS A 1 176 ? -7.871 9.701 10.440 1.00 93.31 176 LYS A N 1
ATOM 1455 C CA . LYS A 1 176 ? -9.267 9.529 10.851 1.00 93.31 176 LYS A CA 1
ATOM 1456 C C . LYS A 1 176 ? -10.037 8.518 9.997 1.00 93.31 176 LYS A C 1
ATOM 1458 O O . LYS A 1 176 ? -10.947 7.885 10.508 1.00 93.31 176 LYS A O 1
ATOM 1463 N N . PHE A 1 177 ? -9.681 8.353 8.722 1.00 95.62 177 PHE A N 1
ATOM 1464 C CA . PHE A 1 177 ? -10.385 7.450 7.810 1.00 95.62 177 PHE A CA 1
ATOM 1465 C C . PHE A 1 177 ? -10.056 5.987 8.119 1.00 95.62 177 PHE A C 1
ATOM 1467 O O . PHE A 1 177 ? -10.950 5.148 8.109 1.00 95.62 177 PHE A O 1
ATOM 1474 N N . MET A 1 178 ? -8.806 5.694 8.496 1.00 95.38 178 MET A N 1
ATOM 1475 C CA . MET A 1 178 ? -8.422 4.377 9.008 1.00 95.38 178 MET A CA 1
ATOM 1476 C C . MET A 1 178 ? -9.165 4.050 10.311 1.00 95.38 178 MET A C 1
ATOM 1478 O O . MET A 1 178 ? -9.704 2.955 10.449 1.00 95.38 178 MET A O 1
ATOM 1482 N N . MET A 1 179 ? -9.260 5.006 11.244 1.00 94.81 179 MET A N 1
ATOM 1483 C CA . MET A 1 179 ? -10.032 4.829 12.486 1.00 94.81 179 MET A CA 1
ATOM 1484 C C . MET A 1 179 ? -11.529 4.624 12.216 1.00 94.81 179 MET A C 1
ATOM 1486 O O . MET A 1 179 ? -12.143 3.747 12.819 1.00 94.81 179 MET A O 1
ATOM 1490 N N . ALA A 1 180 ? -12.107 5.388 11.285 1.00 94.25 180 ALA A N 1
ATOM 1491 C CA . ALA A 1 180 ? -13.492 5.218 10.861 1.00 94.25 180 ALA A CA 1
ATOM 1492 C C . ALA A 1 180 ? -13.728 3.834 10.236 1.00 94.25 180 ALA A C 1
ATOM 1494 O O . ALA A 1 180 ? -14.725 3.196 10.554 1.00 94.25 180 ALA A O 1
ATOM 1495 N N . MET A 1 181 ? -12.789 3.327 9.424 1.00 95.56 181 MET A N 1
ATOM 1496 C CA . MET A 1 181 ? -12.852 1.960 8.895 1.00 95.56 181 MET A CA 1
ATOM 1497 C C . MET A 1 181 ? -12.870 0.919 10.017 1.00 95.56 181 MET A C 1
ATOM 1499 O O . MET A 1 181 ? -13.706 0.022 9.983 1.00 95.56 181 MET A O 1
ATOM 1503 N N . HIS A 1 182 ? -12.008 1.054 11.032 1.00 94.75 182 HIS A N 1
ATOM 1504 C CA . HIS A 1 182 ? -11.992 0.131 12.173 1.00 94.75 182 HIS A CA 1
ATOM 1505 C C . HIS A 1 182 ? -13.335 0.133 12.905 1.00 94.75 182 HIS A C 1
ATOM 1507 O O . HIS A 1 182 ? -13.862 -0.926 13.227 1.00 94.75 182 HIS A O 1
ATOM 1513 N N . LEU A 1 183 ? -13.909 1.318 13.124 1.00 92.31 183 LEU A N 1
ATOM 1514 C CA . LEU A 1 183 ? -15.217 1.464 13.754 1.00 92.31 183 LEU A CA 1
ATOM 1515 C C . LEU A 1 183 ? -16.334 0.844 12.899 1.00 92.31 183 LEU A C 1
ATOM 1517 O O . LEU A 1 183 ? -17.178 0.130 13.425 1.00 92.31 183 LEU A O 1
ATOM 1521 N N . TYR A 1 184 ? -16.308 1.049 11.580 1.00 92.69 184 TYR A N 1
ATOM 1522 C CA . TYR A 1 184 ? -17.257 0.430 10.651 1.00 92.69 184 TYR A CA 1
ATOM 1523 C C . TYR A 1 184 ? -17.137 -1.101 10.636 1.00 92.69 184 TYR A C 1
ATOM 1525 O O . TYR A 1 184 ? -18.142 -1.796 10.757 1.00 92.69 184 TYR A O 1
ATOM 1533 N N . ALA A 1 185 ? -15.917 -1.639 10.526 1.00 92.38 185 ALA A N 1
ATOM 1534 C CA . ALA A 1 185 ? -15.658 -3.078 10.565 1.00 92.38 185 ALA A CA 1
ATOM 1535 C C . ALA A 1 185 ? -16.156 -3.696 11.873 1.00 92.38 185 ALA A C 1
ATOM 1537 O O . ALA A 1 185 ? -16.798 -4.740 11.863 1.00 92.38 185 ALA A O 1
ATOM 1538 N N . PHE A 1 186 ? -15.909 -3.002 12.982 1.00 89.75 186 PHE A N 1
ATOM 1539 C CA . PHE A 1 186 ? -16.363 -3.400 14.301 1.00 89.75 186 PHE A CA 1
ATOM 1540 C C . PHE A 1 186 ? -17.895 -3.505 14.395 1.00 89.75 186 PHE A C 1
ATOM 1542 O O . PHE A 1 186 ? -18.406 -4.492 14.911 1.00 89.75 186 PHE A O 1
ATOM 1549 N N . GLN A 1 187 ? -18.636 -2.530 13.853 1.00 87.38 187 GLN A N 1
ATOM 1550 C CA . GLN A 1 187 ? -20.105 -2.594 13.810 1.00 87.38 187 GLN A CA 1
ATOM 1551 C C . GLN A 1 187 ? -20.624 -3.682 12.866 1.00 87.38 187 GLN A C 1
ATOM 1553 O O . GLN A 1 187 ? -21.666 -4.284 13.113 1.00 87.38 187 GLN A O 1
ATOM 1558 N N . LYS A 1 188 ? -19.908 -3.924 11.766 1.00 89.56 188 LYS A N 1
ATOM 1559 C CA . LYS A 1 188 ? -20.333 -4.856 10.723 1.00 89.56 188 LYS A CA 1
ATOM 1560 C C . LYS A 1 188 ? -20.107 -6.324 11.080 1.00 89.56 188 LYS A C 1
ATOM 1562 O O . LYS A 1 188 ? -20.860 -7.165 10.599 1.00 89.56 188 LYS A O 1
ATOM 1567 N N . TYR A 1 189 ? -19.093 -6.629 11.889 1.00 89.94 189 TYR A N 1
ATOM 1568 C CA . TYR A 1 189 ? -18.691 -7.997 12.223 1.00 89.94 189 TYR A CA 1
ATOM 1569 C C . TYR A 1 189 ? -18.839 -8.261 13.734 1.00 89.94 189 TYR A C 1
ATOM 1571 O O . TYR A 1 189 ? -17.916 -7.982 14.501 1.00 89.94 189 TYR A O 1
ATOM 1579 N N . PRO A 1 190 ? -19.982 -8.823 14.186 1.00 86.69 190 PRO A N 1
ATOM 1580 C CA . PRO A 1 190 ? -20.325 -8.947 15.611 1.00 86.69 190 PRO A CA 1
ATOM 1581 C C . PRO A 1 190 ? -19.394 -9.835 16.447 1.00 86.69 190 PRO A C 1
ATOM 1583 O O . PRO A 1 190 ? -19.412 -9.771 17.681 1.00 86.69 190 PRO A O 1
ATOM 1586 N N . ASN A 1 191 ? -18.618 -10.696 15.789 1.00 89.50 191 ASN A N 1
ATOM 1587 C CA . ASN A 1 191 ? -17.628 -11.553 16.427 1.00 89.50 191 ASN A CA 1
ATOM 1588 C C . ASN A 1 191 ? -16.341 -10.800 16.798 1.00 89.50 191 ASN A C 1
ATOM 1590 O O . ASN A 1 191 ? -15.609 -11.254 17.678 1.00 89.50 191 ASN A O 1
ATOM 1594 N N . ILE A 1 192 ? -16.066 -9.638 16.202 1.00 90.69 192 ILE A N 1
ATOM 1595 C CA . ILE A 1 192 ? -14.957 -8.789 16.633 1.00 90.69 192 ILE A CA 1
ATOM 1596 C C . ILE A 1 192 ? -15.328 -8.164 17.982 1.00 90.69 192 ILE A C 1
ATOM 1598 O O . ILE A 1 192 ? -16.279 -7.397 18.092 1.00 90.69 192 ILE A O 1
ATOM 1602 N N . LYS A 1 193 ? -14.565 -8.479 19.032 1.00 89.69 193 LYS A N 1
ATOM 1603 C CA . LYS A 1 193 ? -14.769 -7.941 20.388 1.00 89.69 193 LYS A CA 1
ATOM 1604 C C . LYS A 1 193 ? -14.056 -6.625 20.610 1.00 89.69 193 LYS A C 1
ATOM 1606 O O . LYS A 1 193 ? -14.615 -5.706 21.209 1.00 89.69 193 LYS A O 1
ATOM 1611 N N . THR A 1 194 ? -12.820 -6.539 20.136 1.00 91.56 194 THR A N 1
ATOM 1612 C CA . THR A 1 194 ? -12.028 -5.318 20.191 1.00 91.56 194 THR A CA 1
ATOM 1613 C C . THR A 1 194 ? -11.120 -5.223 18.978 1.00 91.56 194 THR A C 1
ATOM 1615 O O . THR A 1 194 ? -10.623 -6.232 18.473 1.00 91.56 194 THR A O 1
ATOM 1618 N N . ILE A 1 195 ? -10.870 -3.992 18.534 1.00 94.81 195 ILE A N 1
ATOM 1619 C CA . ILE A 1 195 ? -9.785 -3.710 17.596 1.00 94.81 195 ILE A CA 1
ATOM 1620 C C . ILE A 1 195 ? -8.884 -2.665 18.230 1.00 94.81 195 ILE A C 1
ATOM 1622 O O . ILE A 1 195 ? -9.326 -1.563 18.550 1.00 94.81 195 ILE A O 1
ATOM 1626 N N . THR A 1 196 ? -7.619 -3.018 18.428 1.00 95.69 196 THR A N 1
ATOM 1627 C CA . THR A 1 196 ? -6.572 -2.124 18.922 1.00 95.69 196 THR A CA 1
ATOM 1628 C C . THR A 1 196 ? -5.549 -1.910 17.820 1.00 95.69 196 THR A C 1
ATOM 1630 O O . THR A 1 196 ? -5.087 -2.869 17.216 1.00 95.69 196 THR A O 1
ATOM 1633 N N . HIS A 1 197 ? -5.121 -0.676 17.591 1.00 95.81 197 HIS A N 1
ATOM 1634 C CA . HIS A 1 197 ? -4.071 -0.370 16.622 1.00 95.81 197 HIS A CA 1
ATOM 1635 C C . HIS A 1 197 ? -2.991 0.480 17.286 1.00 95.81 197 HIS A C 1
ATOM 1637 O O . HIS A 1 197 ? -3.263 1.534 17.867 1.00 95.81 197 HIS A O 1
ATOM 1643 N N . LYS A 1 198 ? -1.758 -0.024 17.239 1.00 94.00 198 LYS A N 1
ATOM 1644 C CA . LYS A 1 198 ? -0.551 0.552 17.835 1.00 94.00 198 LYS A CA 1
ATOM 1645 C C . LYS A 1 198 ? 0.393 1.055 16.734 1.00 94.00 198 LYS A C 1
ATOM 1647 O O . LYS A 1 198 ? 0.688 0.324 15.789 1.00 94.00 198 LYS A O 1
ATOM 1652 N N . TYR A 1 199 ? 0.893 2.284 16.868 1.00 92.06 199 TYR A N 1
ATOM 1653 C CA . TYR A 1 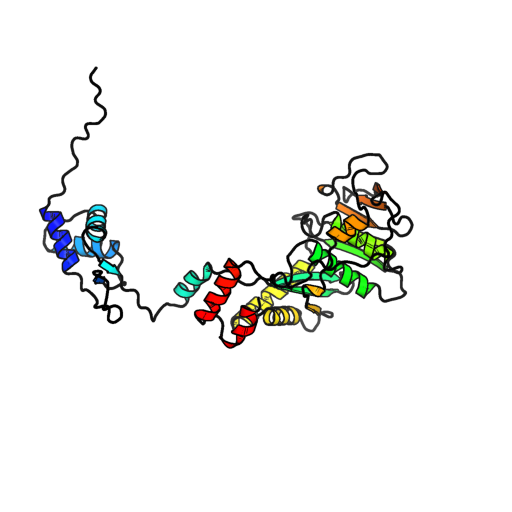199 ? 1.737 2.940 15.861 1.00 92.06 199 TYR A CA 1
ATOM 1654 C C . TYR A 1 199 ? 3.216 2.957 16.248 1.00 92.06 199 TYR A C 1
ATOM 1656 O O . TYR A 1 199 ? 3.644 3.798 17.044 1.00 92.06 199 TYR A O 1
ATOM 1664 N N . LEU A 1 200 ? 4.016 2.082 15.648 1.00 86.75 200 LEU A N 1
ATOM 1665 C CA . LEU A 1 200 ? 5.429 1.888 15.976 1.00 86.75 200 LEU A CA 1
ATOM 1666 C C . LEU A 1 200 ? 6.227 3.204 16.047 1.00 86.75 200 LEU A C 1
ATOM 1668 O O . LEU A 1 200 ? 6.025 4.137 15.258 1.00 86.75 200 LEU A O 1
ATOM 1672 N N . ILE A 1 201 ? 7.145 3.278 17.015 1.00 80.19 201 ILE A N 1
ATOM 1673 C CA . ILE A 1 201 ? 8.042 4.425 17.179 1.00 80.19 201 ILE A CA 1
ATOM 1674 C C . ILE A 1 201 ? 9.051 4.402 16.029 1.00 80.19 201 ILE A C 1
ATOM 1676 O O . ILE A 1 201 ? 9.700 3.387 15.775 1.00 80.19 201 ILE A O 1
ATOM 1680 N N . LYS A 1 202 ? 9.195 5.532 15.329 1.00 72.19 202 LYS A N 1
ATOM 1681 C CA . LYS A 1 202 ? 10.171 5.663 14.241 1.00 72.19 202 LYS A CA 1
ATOM 1682 C C . LYS A 1 202 ? 11.580 5.370 14.776 1.00 72.19 202 LYS A C 1
ATOM 1684 O O . LYS A 1 202 ? 11.968 5.939 15.789 1.00 72.19 202 LYS A O 1
ATOM 1689 N N . GLY A 1 203 ? 12.319 4.496 14.091 1.00 66.00 203 GLY A N 1
ATOM 1690 C CA . GLY A 1 203 ? 13.731 4.205 14.371 1.00 66.00 203 GLY A CA 1
ATOM 1691 C C . GLY A 1 203 ? 14.023 3.165 15.461 1.00 66.00 203 GLY A C 1
ATOM 1692 O O . GLY A 1 203 ? 15.187 2.839 15.652 1.00 66.00 203 GLY A O 1
ATOM 1693 N N . HIS A 1 204 ? 13.013 2.619 16.152 1.00 61.03 204 HIS A N 1
ATOM 1694 C CA . HIS A 1 204 ? 13.239 1.754 17.325 1.00 61.03 204 HIS A CA 1
ATOM 1695 C C . HIS A 1 204 ? 12.454 0.433 17.324 1.00 61.03 204 HIS A C 1
ATOM 1697 O O . HIS A 1 204 ? 12.442 -0.271 18.332 1.00 61.03 204 HIS A O 1
ATOM 1703 N N . THR A 1 205 ? 11.770 0.070 16.235 1.00 65.06 205 THR A N 1
ATOM 1704 C CA . THR A 1 205 ? 11.013 -1.191 16.179 1.00 65.06 205 THR A CA 1
ATOM 1705 C C . THR A 1 205 ? 11.137 -1.845 14.810 1.00 65.06 205 THR A C 1
ATOM 1707 O O . THR A 1 205 ? 10.850 -1.212 13.798 1.00 65.06 205 THR A O 1
ATOM 1710 N N . GLN A 1 206 ? 11.570 -3.107 14.797 1.00 69.19 206 GLN A N 1
ATOM 1711 C CA . GLN A 1 206 ? 11.575 -3.963 13.615 1.00 69.19 206 GLN A CA 1
ATOM 1712 C C . GLN A 1 206 ? 10.146 -4.458 13.365 1.00 69.19 206 GLN A C 1
ATOM 1714 O O . GLN A 1 206 ? 9.541 -5.030 14.264 1.00 69.19 206 GLN A O 1
ATOM 1719 N N . ASN A 1 207 ? 9.607 -4.214 12.171 1.00 81.88 207 ASN A N 1
ATOM 1720 C CA . ASN A 1 207 ? 8.313 -4.743 11.745 1.00 81.88 207 ASN A CA 1
ATOM 1721 C C . ASN A 1 207 ? 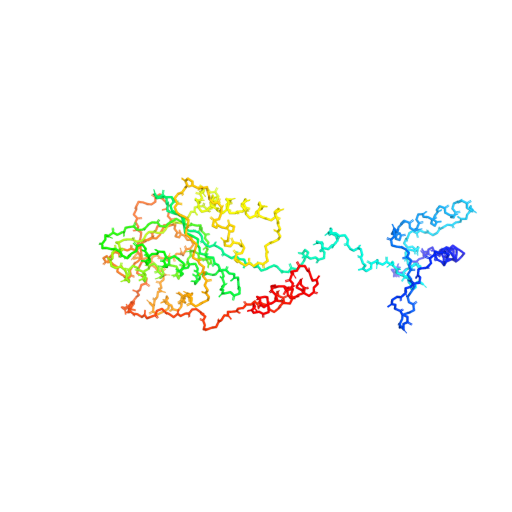8.527 -6.032 10.944 1.00 81.88 207 ASN A C 1
ATOM 1723 O O . ASN A 1 207 ? 9.317 -6.064 9.999 1.00 81.88 207 ASN A O 1
ATOM 1727 N N . GLU A 1 208 ? 7.813 -7.097 11.285 1.00 87.25 208 GLU A N 1
ATOM 1728 C CA . GLU A 1 208 ? 7.891 -8.393 10.619 1.00 87.25 208 GLU A CA 1
ATOM 1729 C C . GLU A 1 208 ? 7.522 -8.297 9.134 1.00 87.25 208 GLU A C 1
ATOM 1731 O O . GLU A 1 208 ? 8.077 -9.046 8.323 1.00 87.25 208 GLU A O 1
ATOM 1736 N N . SER A 1 209 ? 6.686 -7.327 8.737 1.00 85.94 209 SER A N 1
ATOM 1737 C CA . SER A 1 209 ? 6.414 -7.052 7.320 1.00 85.94 209 SER A CA 1
ATOM 1738 C C . SER A 1 209 ? 7.682 -6.706 6.535 1.00 85.94 209 SER A C 1
ATOM 1740 O O . SER A 1 209 ? 7.809 -7.089 5.375 1.00 85.94 209 SER A O 1
ATOM 1742 N N . ASP A 1 210 ? 8.661 -6.042 7.153 1.00 86.69 210 ASP A N 1
ATOM 1743 C CA . ASP A 1 210 ? 9.904 -5.659 6.474 1.00 86.69 210 ASP A CA 1
ATOM 1744 C C . ASP A 1 210 ? 10.797 -6.866 6.210 1.00 86.69 210 ASP A C 1
ATOM 1746 O O . ASP A 1 210 ? 11.505 -6.917 5.200 1.00 86.69 210 ASP A O 1
ATOM 1750 N N . SER A 1 211 ? 10.724 -7.878 7.080 1.00 87.38 211 SER A N 1
ATOM 1751 C CA . SER A 1 211 ? 11.404 -9.150 6.846 1.00 87.38 211 SER A CA 1
ATOM 1752 C C . SER A 1 211 ? 10.839 -9.848 5.606 1.00 87.38 211 SER A C 1
ATOM 1754 O O . SER A 1 211 ? 11.609 -10.337 4.778 1.00 87.38 211 SER A O 1
ATOM 1756 N N . VAL A 1 212 ? 9.513 -9.804 5.418 1.00 89.19 212 VAL A N 1
ATOM 1757 C CA . VAL A 1 212 ? 8.843 -10.324 4.220 1.00 89.19 212 VAL A CA 1
ATOM 1758 C C . VAL A 1 212 ? 9.262 -9.525 2.990 1.00 89.19 212 VAL A C 1
ATOM 1760 O O . VAL A 1 212 ? 9.696 -10.118 2.004 1.00 89.19 212 VAL A O 1
ATOM 1763 N N . HIS A 1 213 ? 9.216 -8.192 3.049 1.00 89.88 213 HIS A N 1
ATOM 1764 C CA . HIS A 1 213 ? 9.641 -7.339 1.937 1.00 89.88 213 HIS A CA 1
ATOM 1765 C C . HIS A 1 213 ? 11.106 -7.575 1.544 1.00 89.88 213 HIS A C 1
ATOM 1767 O O . HIS A 1 213 ? 11.410 -7.637 0.356 1.00 89.88 213 HIS A O 1
ATOM 1773 N N . SER A 1 214 ? 11.990 -7.818 2.514 1.00 90.62 214 SER A N 1
ATOM 1774 C CA . SER A 1 214 ? 13.394 -8.167 2.262 1.00 90.62 214 SER A CA 1
ATOM 1775 C C . SER A 1 214 ? 13.549 -9.509 1.531 1.00 90.62 214 SER A C 1
ATOM 1777 O O . SER A 1 214 ? 14.428 -9.654 0.676 1.00 90.62 214 SER A O 1
ATOM 1779 N N . GLN A 1 215 ? 12.710 -10.507 1.839 1.00 90.31 215 GLN A N 1
ATOM 1780 C CA . GLN A 1 215 ? 12.693 -11.777 1.098 1.00 90.31 215 GLN A CA 1
ATOM 1781 C C . GLN A 1 215 ? 12.142 -11.595 -0.318 1.00 90.31 215 GLN A C 1
ATOM 1783 O O . GLN A 1 215 ? 12.739 -12.106 -1.265 1.00 90.31 215 GLN A O 1
ATOM 1788 N N . ILE A 1 216 ? 11.059 -10.825 -0.473 1.00 91.56 216 ILE A N 1
ATOM 1789 C CA . ILE A 1 216 ? 10.490 -10.487 -1.785 1.00 91.56 216 ILE A CA 1
ATOM 1790 C C . ILE A 1 216 ? 11.542 -9.791 -2.641 1.00 91.56 216 ILE A C 1
ATOM 1792 O O . ILE A 1 216 ? 11.796 -10.225 -3.757 1.00 91.56 216 ILE A O 1
ATOM 1796 N N . GLU A 1 217 ? 12.221 -8.769 -2.119 1.00 93.06 217 GLU A N 1
ATOM 1797 C CA . GLU A 1 217 ? 13.257 -8.045 -2.858 1.00 93.06 217 GLU A CA 1
ATOM 1798 C C . GLU A 1 217 ? 14.394 -8.978 -3.293 1.00 93.06 217 GLU A C 1
ATOM 1800 O O . GLU A 1 217 ? 14.846 -8.934 -4.441 1.00 93.06 217 GLU A O 1
ATOM 1805 N N . ARG A 1 218 ? 14.838 -9.870 -2.399 1.00 92.06 218 ARG A N 1
ATOM 1806 C CA . ARG A 1 218 ? 15.858 -10.876 -2.716 1.00 92.06 218 ARG A CA 1
ATOM 1807 C C . ARG A 1 218 ? 15.393 -11.813 -3.827 1.00 92.06 218 ARG A C 1
ATOM 1809 O O . ARG A 1 218 ? 16.187 -12.132 -4.713 1.00 92.06 218 ARG A O 1
ATOM 1816 N N . GLN A 1 219 ? 14.140 -12.253 -3.786 1.00 91.62 219 GLN A N 1
ATOM 1817 C CA . GLN A 1 219 ? 13.586 -13.150 -4.790 1.00 91.62 219 GLN A CA 1
ATOM 1818 C C . GLN A 1 219 ? 13.384 -12.453 -6.136 1.00 91.62 219 GLN A C 1
ATOM 1820 O O . GLN A 1 219 ? 13.791 -12.996 -7.160 1.00 91.62 219 GLN A O 1
ATOM 1825 N N . THR A 1 220 ? 12.876 -11.223 -6.143 1.00 92.88 220 THR A N 1
ATOM 1826 C CA . THR A 1 220 ? 12.786 -10.384 -7.342 1.00 92.88 220 THR A CA 1
ATOM 1827 C C . THR A 1 220 ? 14.164 -10.193 -7.973 1.00 92.88 220 THR A C 1
ATOM 1829 O O . THR A 1 220 ? 14.329 -10.428 -9.166 1.00 92.88 220 THR A O 1
ATOM 1832 N N . LYS A 1 221 ? 15.199 -9.866 -7.182 1.00 93.06 221 LYS A N 1
ATOM 1833 C CA . LYS A 1 221 ? 16.583 -9.748 -7.681 1.00 93.06 221 LYS A CA 1
ATOM 1834 C C . LYS A 1 221 ? 17.103 -11.047 -8.295 1.00 93.06 221 LYS A C 1
ATOM 1836 O O . LYS A 1 221 ? 17.871 -10.990 -9.247 1.00 93.06 221 LYS A O 1
ATOM 1841 N N . ARG A 1 222 ? 16.718 -12.212 -7.762 1.00 91.44 222 ARG A N 1
ATOM 1842 C CA . ARG A 1 222 ? 17.080 -13.517 -8.340 1.00 91.44 222 ARG 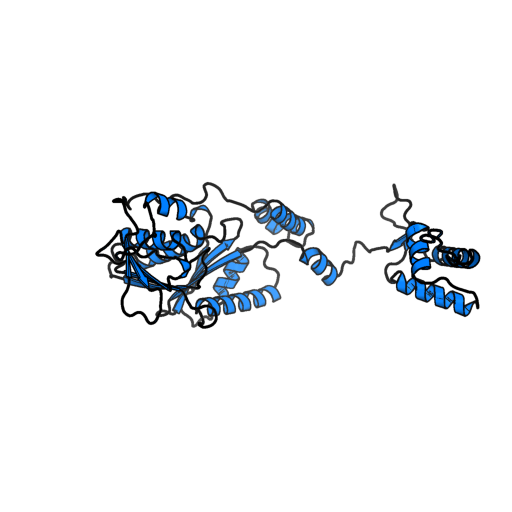A CA 1
ATOM 1843 C C . ARG A 1 222 ? 16.376 -13.758 -9.669 1.00 91.44 222 ARG A C 1
ATOM 1845 O O . ARG A 1 222 ? 17.041 -14.152 -10.618 1.00 91.44 222 ARG A O 1
ATOM 1852 N N . GLN A 1 223 ? 15.075 -13.490 -9.748 1.00 90.31 223 GLN A N 1
ATOM 1853 C CA . GLN A 1 223 ? 14.314 -13.642 -10.990 1.00 90.31 223 GLN A CA 1
ATOM 1854 C C . GLN A 1 223 ? 14.831 -12.718 -12.093 1.00 90.31 223 GLN A C 1
ATOM 1856 O O . GLN A 1 223 ? 15.024 -13.170 -13.216 1.00 90.31 223 GLN A O 1
ATOM 1861 N N . LEU A 1 224 ? 15.190 -11.478 -11.748 1.00 91.19 224 LEU A N 1
ATOM 1862 C CA . LEU A 1 224 ? 15.782 -10.523 -12.687 1.00 91.19 224 LEU A CA 1
ATOM 1863 C C . LEU A 1 224 ? 17.126 -10.984 -13.285 1.00 91.19 224 LEU A C 1
ATOM 1865 O O . LEU A 1 224 ? 17.524 -10.466 -14.321 1.00 91.19 224 LEU A O 1
ATOM 1869 N N . ARG A 1 225 ? 17.817 -11.972 -12.687 1.00 91.12 225 ARG A N 1
ATOM 1870 C CA . ARG A 1 225 ? 19.009 -12.603 -13.296 1.00 91.12 225 ARG A CA 1
ATOM 1871 C C . ARG A 1 225 ? 18.663 -13.560 -14.436 1.00 91.12 225 ARG A C 1
ATOM 1873 O O . ARG A 1 225 ? 19.528 -13.845 -15.251 1.00 91.12 225 ARG A O 1
ATOM 1880 N N . SER A 1 226 ? 17.443 -14.097 -14.449 1.00 88.38 226 SER A N 1
ATOM 1881 C CA . SER A 1 226 ? 16.960 -15.025 -15.484 1.00 88.38 226 SER A CA 1
ATOM 1882 C C . SER A 1 226 ? 16.227 -14.305 -16.619 1.00 88.38 226 SER A C 1
ATOM 1884 O O . SER A 1 226 ? 16.026 -14.886 -17.678 1.00 88.38 226 SER A O 1
ATOM 1886 N N . GLY A 1 227 ? 15.830 -13.049 -16.409 1.00 88.81 227 GLY A N 1
ATOM 1887 C CA . GLY A 1 227 ? 15.229 -12.200 -17.432 1.00 88.81 227 GLY A CA 1
ATOM 1888 C C . GLY A 1 227 ? 14.441 -11.027 -16.834 1.00 88.81 227 GLY A C 1
ATOM 1889 O O . GLY A 1 227 ? 14.182 -11.009 -15.628 1.00 88.81 227 GLY A O 1
ATOM 1890 N N . PRO A 1 228 ? 14.054 -10.029 -17.648 1.00 90.00 228 PRO A N 1
ATOM 1891 C CA . PRO A 1 228 ? 13.283 -8.881 -17.174 1.00 90.00 228 PRO A CA 1
ATOM 1892 C C . PRO A 1 228 ? 11.846 -9.251 -16.774 1.00 90.00 228 PRO A C 1
ATOM 1894 O O . PRO A 1 228 ? 11.234 -10.151 -17.346 1.00 90.00 228 PRO A O 1
ATOM 1897 N N . ILE A 1 229 ? 11.282 -8.501 -15.824 1.00 92.38 229 ILE A N 1
ATOM 1898 C CA . ILE A 1 229 ? 9.861 -8.576 -15.460 1.00 92.38 229 ILE A CA 1
ATOM 1899 C C . ILE A 1 229 ? 9.127 -7.442 -16.177 1.00 92.38 229 ILE A C 1
ATOM 1901 O O . ILE A 1 229 ? 9.392 -6.271 -15.904 1.00 92.38 229 ILE A O 1
ATOM 1905 N N . TYR A 1 230 ? 8.211 -7.792 -17.080 1.00 93.31 230 TYR A N 1
ATOM 1906 C CA . TYR A 1 230 ? 7.474 -6.820 -17.896 1.00 93.31 230 TYR A CA 1
ATOM 1907 C C . TYR A 1 230 ? 6.087 -6.482 -17.346 1.00 93.31 230 TYR A C 1
ATOM 1909 O O . TYR A 1 230 ? 5.583 -5.395 -17.598 1.00 93.31 230 TYR A O 1
ATOM 1917 N N . THR A 1 231 ? 5.463 -7.366 -16.569 1.00 94.56 231 THR A N 1
ATOM 1918 C CA . THR A 1 231 ? 4.086 -7.160 -16.099 1.00 94.56 231 THR A CA 1
ATOM 1919 C C . THR A 1 231 ? 3.935 -7.413 -14.593 1.00 94.56 231 THR A C 1
ATOM 1921 O O . THR A 1 231 ? 4.797 -8.064 -13.983 1.00 94.56 231 THR A O 1
ATOM 1924 N N . PRO A 1 232 ? 2.859 -6.903 -13.959 1.00 94.88 232 PRO A N 1
ATOM 1925 C CA . PRO A 1 232 ? 2.576 -7.133 -12.543 1.00 94.88 232 PRO A CA 1
ATOM 1926 C C . PRO A 1 232 ? 2.480 -8.615 -12.162 1.00 94.88 232 PRO A C 1
ATOM 1928 O O . PRO A 1 232 ? 2.886 -8.979 -11.060 1.00 94.88 232 PRO A O 1
ATOM 1931 N N . GLU A 1 233 ? 2.031 -9.489 -13.066 1.00 93.50 233 GLU A N 1
ATOM 1932 C CA . GLU A 1 233 ? 1.938 -10.939 -12.846 1.00 93.50 233 GLU A CA 1
ATOM 1933 C C . GLU A 1 233 ? 3.310 -11.559 -12.558 1.00 93.50 233 GLU A C 1
ATOM 1935 O O . GLU A 1 233 ? 3.429 -12.434 -11.699 1.00 93.50 233 GLU A O 1
ATOM 1940 N N . GLY A 1 234 ? 4.371 -11.063 -13.204 1.00 91.81 234 GLY A N 1
ATOM 1941 C CA . GLY A 1 234 ? 5.738 -11.488 -12.901 1.00 91.81 234 GLY A CA 1
ATOM 1942 C C . GLY A 1 234 ? 6.154 -11.112 -11.475 1.00 91.81 234 GLY A C 1
ATOM 1943 O O . GLY A 1 234 ? 6.731 -11.932 -10.761 1.00 91.81 234 GLY A O 1
ATOM 1944 N N . PHE A 1 235 ? 5.780 -9.915 -11.008 1.00 91.00 235 PHE A N 1
ATOM 1945 C CA . PHE A 1 235 ? 5.987 -9.515 -9.611 1.00 91.00 235 PHE A CA 1
ATOM 1946 C C . PHE A 1 235 ? 5.147 -10.347 -8.640 1.00 91.00 235 PHE A C 1
ATOM 1948 O O . PHE A 1 235 ? 5.656 -10.753 -7.598 1.00 91.00 235 PHE A O 1
ATOM 1955 N N . ILE A 1 236 ? 3.893 -10.654 -8.974 1.00 92.50 236 ILE A N 1
ATOM 1956 C CA . ILE A 1 236 ? 3.041 -11.547 -8.178 1.00 92.50 236 ILE A CA 1
ATOM 1957 C C . ILE A 1 236 ? 3.690 -12.933 -8.060 1.00 92.50 236 ILE A C 1
ATOM 1959 O O . ILE A 1 236 ? 3.740 -13.497 -6.965 1.00 92.50 236 ILE A O 1
ATOM 1963 N N . GLY A 1 237 ? 4.253 -13.459 -9.150 1.00 91.06 237 GLY A N 1
ATOM 1964 C CA . GLY A 1 237 ? 5.039 -14.693 -9.147 1.00 91.06 237 GLY A CA 1
ATOM 1965 C C . GLY A 1 237 ? 6.271 -14.610 -8.240 1.00 91.06 237 GLY A C 1
ATOM 1966 O O . GLY A 1 237 ? 6.515 -15.523 -7.450 1.00 91.06 237 GLY A O 1
ATOM 1967 N N . ALA A 1 238 ? 7.019 -13.502 -8.290 1.00 91.00 238 ALA A N 1
ATOM 1968 C CA . ALA A 1 238 ? 8.155 -13.243 -7.397 1.00 91.00 238 ALA A CA 1
ATOM 1969 C C . ALA A 1 238 ? 7.749 -13.249 -5.922 1.00 91.00 238 ALA A C 1
ATOM 1971 O O . ALA A 1 238 ? 8.409 -13.876 -5.095 1.00 91.00 238 ALA A O 1
ATOM 1972 N N . ILE A 1 239 ? 6.637 -12.583 -5.616 1.00 90.88 239 ILE A N 1
ATOM 1973 C CA . ILE A 1 239 ? 6.065 -12.480 -4.279 1.00 90.88 239 ILE A CA 1
ATOM 1974 C C . ILE A 1 239 ? 5.655 -13.878 -3.775 1.00 90.88 239 ILE A C 1
ATOM 1976 O O . ILE A 1 239 ? 6.090 -14.282 -2.697 1.00 90.88 239 ILE A O 1
ATOM 1980 N N . LYS A 1 240 ? 4.910 -14.658 -4.573 1.00 88.44 240 LYS A N 1
ATOM 1981 C CA . LYS A 1 240 ? 4.515 -16.042 -4.237 1.00 88.44 240 LYS A CA 1
ATOM 1982 C C . LYS A 1 240 ? 5.733 -16.955 -4.003 1.00 88.44 240 LYS A C 1
ATOM 1984 O O . LYS A 1 240 ? 5.686 -17.831 -3.146 1.00 88.44 240 LYS A O 1
ATOM 1989 N N . ALA A 1 241 ? 6.835 -16.732 -4.722 1.00 88.19 241 ALA A N 1
ATOM 1990 C CA . ALA A 1 241 ? 8.063 -17.525 -4.620 1.00 88.19 241 ALA A CA 1
ATOM 1991 C C . ALA A 1 241 ? 9.057 -17.044 -3.542 1.00 88.19 241 ALA A C 1
ATOM 1993 O O . ALA A 1 241 ? 10.128 -17.636 -3.394 1.00 88.19 241 ALA A O 1
ATOM 1994 N N . ALA A 1 242 ? 8.766 -15.953 -2.825 1.00 87.00 242 ALA A N 1
ATOM 1995 C CA . ALA A 1 242 ? 9.732 -15.312 -1.933 1.00 87.00 242 ALA A CA 1
ATOM 1996 C C . ALA A 1 242 ? 9.992 -16.083 -0.628 1.00 87.00 242 ALA A C 1
ATOM 1998 O O . ALA A 1 242 ? 11.085 -15.977 -0.065 1.00 87.00 242 ALA A O 1
ATOM 1999 N N . ARG A 1 243 ? 9.013 -16.852 -0.137 1.00 74.69 243 ARG A N 1
ATOM 2000 C CA . ARG A 1 243 ? 9.140 -17.639 1.100 1.00 74.69 243 ARG A CA 1
ATOM 2001 C C . ARG A 1 243 ? 9.616 -19.068 0.844 1.00 74.69 243 ARG A C 1
ATOM 2003 O O . ARG A 1 243 ? 9.397 -19.647 -0.217 1.00 74.69 243 ARG A O 1
ATOM 2010 N N . LYS A 1 244 ? 10.282 -19.649 1.846 1.00 67.81 244 LYS A N 1
ATOM 2011 C CA . LYS A 1 244 ? 10.771 -21.035 1.790 1.00 67.81 244 LYS A CA 1
ATOM 2012 C C . LYS A 1 244 ? 9.615 -22.018 2.003 1.00 67.81 244 LYS A C 1
ATOM 2014 O O . LYS A 1 244 ? 8.682 -21.735 2.743 1.00 67.81 244 LYS A O 1
ATOM 2019 N N . LYS A 1 245 ? 9.733 -23.219 1.426 1.00 59.25 245 LYS A N 1
ATOM 2020 C CA . LYS A 1 245 ? 8.725 -24.302 1.465 1.00 59.25 245 LYS A CA 1
ATOM 2021 C C . LYS A 1 245 ? 8.325 -24.770 2.880 1.00 59.25 245 LYS A C 1
ATOM 2023 O O . LYS A 1 245 ? 7.324 -25.455 3.023 1.00 59.25 245 LYS A O 1
ATOM 2028 N N . SER A 1 246 ? 9.121 -24.434 3.896 1.00 54.00 246 SER A N 1
ATOM 2029 C CA . SER A 1 246 ? 8.939 -24.808 5.305 1.00 54.00 246 SER A CA 1
ATOM 2030 C C . SER A 1 246 ? 8.198 -23.760 6.148 1.00 54.00 246 SER A C 1
ATOM 2032 O O . SER A 1 246 ? 8.086 -23.936 7.356 1.00 54.00 246 SER A O 1
ATOM 2034 N N . GLU A 1 247 ? 7.760 -22.647 5.558 1.00 61.59 247 GLU A N 1
ATOM 2035 C CA . GLU A 1 247 ? 7.090 -21.546 6.264 1.00 61.59 247 GLU A CA 1
ATOM 2036 C C . GLU A 1 247 ? 5.568 -21.565 5.997 1.00 61.59 247 GLU A C 1
ATOM 2038 O O . GLU A 1 247 ? 5.150 -22.027 4.931 1.00 61.59 247 GLU A O 1
ATOM 2043 N N . PRO A 1 248 ? 4.724 -21.103 6.944 1.00 56.91 248 PRO A N 1
ATOM 2044 C CA . PRO A 1 248 ? 3.269 -21.143 6.795 1.00 56.91 248 PRO A CA 1
ATOM 2045 C C . PRO A 1 248 ? 2.756 -20.298 5.619 1.00 56.91 248 PRO A C 1
ATOM 2047 O O . PRO A 1 248 ? 3.448 -19.432 5.081 1.00 56.91 248 PRO A O 1
ATOM 2050 N N . ILE A 1 249 ? 1.520 -20.613 5.219 1.00 61.47 249 ILE A N 1
ATOM 2051 C CA . ILE A 1 249 ? 0.886 -20.273 3.939 1.00 61.47 249 ILE A CA 1
ATOM 2052 C C . ILE A 1 249 ? 1.025 -18.782 3.588 1.00 61.47 249 ILE A C 1
ATOM 2054 O O . ILE A 1 249 ? 0.756 -17.890 4.392 1.00 61.47 249 ILE A O 1
ATOM 2058 N N . TYR A 1 250 ? 1.431 -18.543 2.341 1.00 74.38 250 TYR A N 1
ATOM 2059 C CA . TYR A 1 250 ? 1.572 -17.231 1.726 1.00 74.38 250 TYR A CA 1
ATOM 2060 C C . TYR A 1 250 ? 0.376 -16.985 0.808 1.00 74.38 250 TYR A C 1
ATOM 2062 O O . TYR A 1 250 ? 0.213 -17.699 -0.184 1.00 74.38 250 TYR A O 1
ATOM 2070 N N . TYR A 1 251 ? -0.466 -16.002 1.120 1.00 88.06 251 TYR A N 1
ATOM 2071 C CA . TYR A 1 251 ? -1.617 -15.683 0.275 1.00 88.06 251 TYR A CA 1
ATOM 2072 C C . TYR A 1 251 ? -1.453 -14.320 -0.394 1.00 88.06 251 TYR A C 1
ATOM 2074 O O . TYR A 1 251 ? -1.140 -13.325 0.258 1.00 88.06 251 TYR A O 1
ATOM 2082 N N . VAL A 1 252 ? -1.654 -14.278 -1.713 1.00 92.31 252 VAL A N 1
ATOM 2083 C CA . VAL A 1 252 ? -1.563 -13.049 -2.509 1.00 92.31 252 VAL A CA 1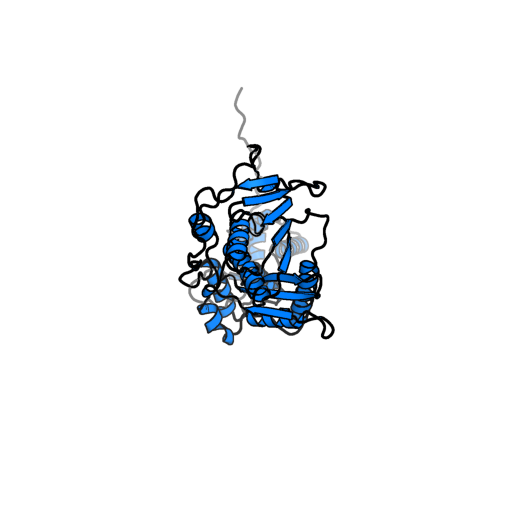
ATOM 2084 C C . VAL A 1 252 ? -2.937 -12.696 -3.035 1.00 92.31 252 VAL A C 1
ATOM 2086 O O . VAL A 1 252 ? -3.484 -13.402 -3.875 1.00 92.31 252 VAL A O 1
ATOM 2089 N N . ASN A 1 253 ? -3.464 -11.583 -2.542 1.00 95.00 253 ASN A N 1
ATOM 2090 C CA . ASN A 1 253 ? -4.661 -10.945 -3.048 1.00 95.00 253 ASN A CA 1
ATOM 2091 C C . ASN A 1 253 ? -4.278 -10.028 -4.208 1.00 95.00 253 ASN A C 1
ATOM 2093 O O . ASN A 1 253 ? -3.603 -9.015 -4.014 1.00 95.00 253 ASN A O 1
ATOM 2097 N N . GLU A 1 254 ? -4.728 -10.380 -5.403 1.00 95.88 254 GLU A N 1
ATOM 2098 C CA . GLU A 1 254 ? -4.581 -9.569 -6.609 1.00 95.88 254 GLU A CA 1
ATOM 2099 C C . GLU A 1 254 ? -5.721 -8.539 -6.614 1.00 95.88 254 GLU A C 1
ATOM 2101 O O . GLU A 1 254 ? -6.903 -8.880 -6.692 1.00 95.88 254 GLU A O 1
ATOM 2106 N N . MET A 1 255 ? -5.370 -7.273 -6.389 1.00 97.38 255 MET A N 1
ATOM 2107 C CA . MET A 1 255 ? -6.311 -6.184 -6.143 1.00 97.38 255 MET A CA 1
ATOM 2108 C C . MET A 1 255 ? -6.541 -5.367 -7.421 1.00 97.38 255 MET A C 1
ATOM 2110 O O . MET A 1 255 ? -5.601 -5.067 -8.151 1.00 97.38 255 MET A O 1
ATOM 2114 N N . CYS A 1 256 ? -7.788 -4.959 -7.660 1.00 96.31 256 CYS A N 1
ATOM 2115 C CA . CYS A 1 256 ? -8.172 -4.068 -8.756 1.00 96.31 256 CYS A CA 1
ATOM 2116 C C . CYS A 1 256 ? -9.002 -2.880 -8.244 1.00 96.31 256 CYS A C 1
ATOM 2118 O O . CYS A 1 256 ? -9.467 -2.878 -7.096 1.00 96.31 256 CYS A O 1
ATOM 2120 N N . PHE A 1 257 ? -9.208 -1.881 -9.109 1.00 97.25 257 PHE A N 1
ATOM 2121 C CA . PHE A 1 257 ? -9.949 -0.656 -8.782 1.00 97.25 257 PHE A CA 1
ATOM 2122 C C . PHE A 1 257 ? -11.362 -0.931 -8.242 1.00 97.25 257 PHE A C 1
ATOM 2124 O O . PHE A 1 257 ? -11.834 -0.231 -7.347 1.00 97.25 257 PHE A O 1
ATOM 2131 N N . GLU A 1 258 ? -12.016 -1.993 -8.725 1.00 97.31 258 GLU A N 1
ATOM 2132 C CA . GLU A 1 258 ? -13.390 -2.344 -8.355 1.00 97.31 258 GLU A CA 1
ATOM 2133 C C . GLU A 1 258 ? -13.545 -2.758 -6.892 1.00 97.31 258 GLU A C 1
ATOM 2135 O O . GLU A 1 258 ? -14.648 -2.685 -6.342 1.00 97.31 258 GLU A O 1
ATOM 2140 N N . TYR A 1 259 ? -12.455 -3.205 -6.266 1.00 97.31 259 TYR A N 1
ATOM 2141 C CA . TYR A 1 259 ? -12.450 -3.634 -4.873 1.00 97.31 259 TYR A CA 1
ATOM 2142 C C . TYR A 1 259 ? -12.227 -2.478 -3.900 1.00 97.31 259 TYR A C 1
ATOM 2144 O O . TYR A 1 259 ? -12.487 -2.646 -2.708 1.00 97.31 259 TYR A O 1
ATOM 2152 N N . ILE A 1 260 ? -11.725 -1.332 -4.369 1.00 98.12 260 ILE A N 1
ATOM 2153 C CA . ILE A 1 260 ? -11.341 -0.225 -3.494 1.00 98.12 260 ILE A CA 1
ATOM 2154 C C . ILE A 1 260 ? -12.584 0.523 -3.017 1.00 98.12 260 ILE A C 1
ATOM 2156 O O . ILE A 1 260 ? -13.365 1.041 -3.814 1.00 98.12 260 ILE A O 1
ATOM 2160 N N . CYS A 1 261 ? -12.750 0.604 -1.698 1.00 97.88 261 CYS A N 1
ATOM 2161 C CA . CYS A 1 261 ? -13.839 1.334 -1.059 1.00 97.88 261 CYS A CA 1
ATOM 2162 C C . CYS A 1 261 ? -13.429 2.780 -0.739 1.00 97.88 261 CYS A C 1
ATOM 2164 O O . CYS A 1 261 ? -12.283 3.049 -0.365 1.00 97.88 261 CYS A O 1
ATOM 2166 N N . ASP A 1 262 ? -14.379 3.713 -0.826 1.00 97.75 262 ASP A N 1
ATOM 2167 C CA . ASP A 1 262 ? -14.163 5.105 -0.433 1.00 97.75 262 ASP A CA 1
ATOM 2168 C C . ASP A 1 262 ? -14.370 5.309 1.074 1.00 97.75 262 ASP A C 1
ATOM 2170 O O . ASP A 1 262 ? -15.448 5.674 1.559 1.00 97.75 262 ASP A O 1
ATOM 2174 N N . TRP A 1 263 ? -13.299 5.098 1.835 1.00 97.12 263 TRP A N 1
ATOM 2175 C CA . TRP A 1 263 ? -13.297 5.279 3.286 1.00 97.12 263 TRP A CA 1
ATOM 2176 C C . TRP A 1 263 ? -13.385 6.744 3.715 1.00 97.12 263 TRP A C 1
ATOM 2178 O O . TRP A 1 263 ? -13.787 7.030 4.845 1.00 97.12 263 TRP A O 1
ATOM 2188 N N . LYS A 1 264 ? -13.072 7.691 2.822 1.00 96.44 264 LYS A N 1
ATOM 2189 C CA . LYS A 1 264 ? -13.299 9.116 3.084 1.00 96.44 264 LYS A CA 1
ATOM 2190 C C . LYS A 1 264 ? -14.787 9.437 3.060 1.00 96.44 264 LYS A C 1
ATOM 2192 O O . LYS A 1 264 ? -15.282 10.067 3.995 1.00 96.44 264 LYS A O 1
ATOM 2197 N N . ALA A 1 265 ? -15.506 8.956 2.045 1.00 95.56 265 ALA A N 1
ATOM 2198 C CA . ALA A 1 265 ? -16.958 9.084 1.988 1.00 95.56 265 ALA A CA 1
ATOM 2199 C C . ALA A 1 265 ? -17.646 8.333 3.137 1.00 95.56 265 ALA A C 1
ATOM 2201 O O . ALA A 1 265 ? -18.580 8.874 3.728 1.00 95.56 265 ALA A O 1
ATOM 2202 N N . ALA A 1 266 ? -17.169 7.135 3.493 1.00 94.81 266 ALA A N 1
ATOM 2203 C CA . ALA A 1 266 ? -17.691 6.378 4.633 1.00 94.81 266 ALA A CA 1
ATOM 2204 C C . ALA A 1 266 ? -17.543 7.156 5.951 1.00 94.81 266 ALA A C 1
ATOM 2206 O O . ALA A 1 266 ? -18.518 7.331 6.676 1.00 94.81 266 ALA A O 1
ATOM 2207 N N . ALA A 1 267 ? -16.359 7.714 6.230 1.00 94.12 267 ALA A N 1
ATOM 2208 C CA . ALA A 1 267 ? -16.137 8.518 7.432 1.00 94.12 267 ALA A CA 1
ATOM 2209 C C . ALA A 1 267 ? -17.047 9.757 7.495 1.00 94.12 267 ALA A C 1
ATOM 2211 O O . ALA A 1 267 ? -17.502 10.131 8.576 1.00 94.12 267 ALA A O 1
ATOM 2212 N N . ASN A 1 268 ? -17.332 10.384 6.349 1.00 92.56 268 ASN A N 1
ATOM 2213 C CA . ASN A 1 268 ? -18.269 11.505 6.277 1.00 92.56 268 ASN A CA 1
ATOM 2214 C C . ASN A 1 268 ? -19.715 11.060 6.552 1.00 92.56 268 ASN A C 1
ATOM 2216 O O . ASN A 1 268 ? -20.408 11.729 7.310 1.00 92.56 268 ASN A O 1
ATOM 2220 N N . GLN A 1 269 ? -20.157 9.926 5.994 1.00 91.31 269 GLN A N 1
ATOM 2221 C CA . GLN A 1 269 ? -21.494 9.362 6.254 1.00 91.31 269 GLN A CA 1
ATOM 2222 C C . GLN A 1 269 ? -21.683 8.981 7.728 1.00 91.31 269 GLN A C 1
ATOM 2224 O O . GLN A 1 269 ? -22.745 9.214 8.296 1.00 91.31 269 GLN A O 1
ATOM 2229 N N . MET A 1 270 ? -20.622 8.487 8.369 1.00 90.81 270 MET A N 1
ATOM 2230 C CA . MET A 1 270 ? -20.582 8.197 9.807 1.00 90.81 270 MET A CA 1
ATOM 2231 C C . MET A 1 270 ? -20.529 9.453 10.688 1.00 90.81 270 MET A C 1
ATOM 2233 O O . MET A 1 270 ? -20.474 9.337 11.910 1.00 90.81 270 MET A O 1
ATOM 2237 N N . ASN A 1 271 ? -20.462 10.653 10.098 1.00 91.06 271 ASN A N 1
ATOM 2238 C CA . ASN A 1 271 ? -20.214 11.906 10.813 1.00 91.06 271 ASN A CA 1
ATOM 2239 C C . ASN A 1 271 ? -18.986 11.824 11.740 1.00 91.06 271 ASN A C 1
ATOM 2241 O O . ASN A 1 271 ? -18.998 12.363 12.850 1.00 91.06 271 ASN A O 1
ATOM 2245 N N . PHE A 1 272 ? -17.929 11.132 11.296 1.00 92.69 272 PHE A N 1
ATOM 2246 C CA . PHE A 1 272 ? -16.753 10.875 12.119 1.00 92.69 272 PHE A CA 1
ATOM 2247 C C . PHE A 1 272 ? -15.974 12.169 12.379 1.00 92.69 272 PHE A C 1
ATOM 2249 O O . PHE A 1 272 ? -15.429 12.796 11.461 1.00 92.69 272 PHE A O 1
ATOM 2256 N N . VAL A 1 273 ? -15.854 12.542 13.652 1.00 91.88 273 VAL A N 1
ATOM 2257 C CA . VAL A 1 273 ? -15.161 13.750 14.103 1.00 91.88 273 VAL A CA 1
ATOM 2258 C C . VAL A 1 273 ? -14.360 13.455 15.367 1.00 91.88 273 VAL A C 1
ATOM 2260 O O . VAL A 1 273 ? -14.920 13.302 16.445 1.00 91.88 273 VAL A O 1
ATOM 2263 N N . LEU A 1 274 ? -13.030 13.480 15.259 1.00 91.88 274 LEU A N 1
ATOM 2264 C CA . LEU A 1 274 ? -12.129 13.428 16.411 1.00 91.88 274 LEU A CA 1
ATOM 2265 C C . LEU A 1 274 ? -11.652 14.845 16.747 1.00 91.88 274 LEU A C 1
ATOM 2267 O O . LEU A 1 274 ? -10.867 15.423 15.997 1.00 91.88 274 LEU A O 1
ATOM 2271 N N . GLN A 1 275 ? -12.157 15.415 17.843 1.00 90.44 275 GLN A N 1
ATOM 2272 C CA . GLN A 1 275 ? -11.853 16.795 18.246 1.00 90.44 275 GLN A CA 1
ATOM 2273 C C . GLN A 1 275 ? -11.394 16.905 19.694 1.00 90.44 275 GLN A C 1
ATOM 2275 O O . GLN A 1 275 ? -10.320 17.445 19.945 1.00 90.44 275 GLN A O 1
ATOM 2280 N N . LYS A 1 276 ? -12.214 16.437 20.638 1.00 93.38 276 LYS A N 1
ATOM 2281 C CA . LYS A 1 276 ? -11.951 16.550 22.072 1.00 93.38 276 LYS A CA 1
ATOM 2282 C C . LYS A 1 276 ? -12.150 15.211 22.768 1.00 93.38 276 LYS A C 1
ATOM 2284 O O . LYS A 1 276 ? -12.946 14.401 22.296 1.00 93.38 276 LYS A O 1
ATOM 2289 N N . ASP A 1 277 ? -11.408 14.998 23.846 1.00 94.12 277 ASP A N 1
ATOM 2290 C CA . ASP A 1 277 ? -11.664 13.913 24.787 1.00 94.12 277 ASP A CA 1
ATOM 2291 C C . ASP A 1 277 ? -12.776 14.308 25.772 1.00 94.12 277 ASP A C 1
ATOM 2293 O O . ASP A 1 277 ? -13.281 15.437 25.749 1.00 94.12 277 ASP A O 1
ATOM 2297 N N . ASP A 1 278 ? -13.176 13.369 26.624 1.00 92.94 278 ASP A N 1
ATOM 2298 C CA . ASP A 1 278 ? -14.230 13.593 27.622 1.00 92.94 278 ASP A CA 1
ATOM 2299 C C . ASP A 1 278 ? -13.863 14.669 28.658 1.00 92.94 278 ASP A C 1
ATOM 2301 O O . ASP A 1 278 ? -14.735 15.342 29.205 1.00 92.94 278 ASP A O 1
ATOM 2305 N N . GLU A 1 279 ? -12.566 14.898 28.868 1.00 93.69 279 GLU A N 1
ATOM 2306 C CA . GLU A 1 279 ? -12.022 15.969 29.709 1.00 93.69 279 GLU A CA 1
ATOM 2307 C C . GLU A 1 279 ? -11.984 17.330 28.983 1.00 93.69 279 GLU A C 1
ATOM 2309 O O . GLU A 1 279 ? -11.503 18.321 29.530 1.00 93.69 279 GLU A O 1
ATOM 2314 N N . LYS A 1 280 ? -12.526 17.411 27.759 1.00 92.25 280 LYS A N 1
ATOM 2315 C CA . LYS A 1 280 ? -12.567 18.601 26.889 1.00 92.25 280 LYS A CA 1
ATOM 2316 C C . LYS A 1 280 ? -11.198 19.058 26.368 1.00 92.25 280 LYS A C 1
ATOM 2318 O O . LYS A 1 280 ? -11.116 20.146 25.782 1.00 92.25 280 LYS A O 1
ATOM 2323 N N . ASN A 1 281 ? -10.159 18.235 26.489 1.00 93.88 281 ASN A N 1
ATOM 2324 C CA . ASN A 1 281 ? -8.855 18.496 25.891 1.00 93.88 281 ASN A CA 1
ATOM 2325 C C . ASN A 1 281 ? -8.900 18.230 24.387 1.00 93.88 281 ASN A C 1
ATOM 2327 O O . ASN A 1 281 ? -9.522 17.274 23.927 1.00 93.88 281 ASN A O 1
ATOM 2331 N N . THR A 1 282 ? -8.197 19.044 23.602 1.00 95.00 282 THR A N 1
ATOM 2332 C CA . THR A 1 282 ? -8.071 18.825 22.155 1.00 95.00 282 THR A CA 1
ATOM 2333 C C . THR A 1 282 ? -7.270 17.556 21.863 1.00 95.00 282 THR A C 1
ATOM 2335 O O . THR A 1 282 ? -6.136 17.411 22.316 1.00 95.00 282 THR A O 1
ATOM 2338 N N . VAL A 1 283 ? -7.823 16.666 21.038 1.00 94.12 283 VAL A N 1
ATOM 2339 C CA . VAL A 1 283 ? -7.164 15.428 20.608 1.00 94.12 283 VAL A CA 1
ATOM 2340 C C . VAL A 1 283 ? -6.434 15.666 19.295 1.00 94.12 283 VAL A C 1
ATOM 2342 O O . VAL A 1 283 ? -7.050 15.875 18.249 1.00 94.12 283 VAL A O 1
ATOM 2345 N N . LYS A 1 284 ? -5.103 15.591 19.326 1.00 92.06 284 LYS A N 1
ATOM 2346 C CA . LYS A 1 284 ? -4.283 15.673 18.115 1.00 92.06 284 LYS A CA 1
ATOM 2347 C C . LYS A 1 284 ? -3.959 14.282 17.594 1.00 92.06 284 LYS A C 1
ATOM 2349 O O . LYS A 1 284 ? -3.327 13.484 18.282 1.00 92.06 284 LYS A O 1
ATOM 2354 N N . MET A 1 285 ? -4.317 14.019 16.335 1.00 90.81 285 MET A N 1
ATOM 2355 C CA . MET A 1 285 ? -4.031 12.743 15.666 1.00 90.81 285 MET A CA 1
ATOM 2356 C C . MET A 1 285 ? -2.548 12.363 15.769 1.00 90.81 285 MET A C 1
ATOM 2358 O O . MET A 1 285 ? -2.221 11.225 16.086 1.00 90.81 285 MET A O 1
ATOM 2362 N N . THR A 1 286 ? -1.646 13.327 15.571 1.00 89.38 286 THR A N 1
ATOM 2363 C CA . THR A 1 286 ? -0.188 13.133 15.599 1.00 89.38 286 THR A CA 1
ATOM 2364 C C . THR A 1 286 ? 0.331 12.618 16.945 1.00 89.38 286 THR A C 1
ATOM 2366 O O . THR A 1 286 ? 1.298 11.849 16.970 1.00 89.38 286 THR A O 1
ATOM 2369 N N . GLU A 1 287 ? -0.337 12.947 18.051 1.00 91.50 287 GLU A N 1
ATOM 2370 C CA . GLU A 1 287 ? 0.049 12.545 19.408 1.00 91.50 287 GLU A CA 1
ATOM 2371 C C . GLU A 1 287 ? -0.426 11.124 19.757 1.00 91.50 287 GLU A C 1
ATOM 2373 O O . GLU A 1 287 ? 0.166 10.475 20.617 1.00 91.50 287 GLU A O 1
ATOM 2378 N N . ILE A 1 288 ? -1.431 10.589 19.053 1.00 93.75 288 ILE A N 1
ATOM 2379 C CA . ILE A 1 288 ? -1.967 9.245 19.305 1.00 93.75 288 ILE A CA 1
ATOM 2380 C C . ILE A 1 288 ? -0.912 8.174 18.993 1.00 93.75 288 ILE A C 1
ATOM 2382 O O . ILE A 1 288 ? -0.338 8.121 17.902 1.00 93.75 288 ILE A O 1
ATOM 2386 N N . LYS A 1 289 ? -0.665 7.292 19.961 1.00 93.69 289 LYS A N 1
ATOM 2387 C CA . LYS A 1 289 ? 0.244 6.139 19.854 1.00 93.69 289 LYS A CA 1
ATOM 2388 C C . LYS A 1 289 ? -0.510 4.824 19.749 1.00 93.69 289 LYS A C 1
ATOM 2390 O O . LYS A 1 289 ? -0.076 3.924 19.041 1.00 93.69 289 LYS A O 1
ATOM 2395 N N . VAL A 1 290 ? -1.645 4.733 20.435 1.00 95.25 290 VAL A N 1
ATOM 2396 C CA . VAL A 1 290 ? -2.531 3.571 20.409 1.00 95.25 290 VAL A CA 1
ATOM 2397 C C . VAL A 1 290 ? -3.960 4.071 20.352 1.00 95.25 290 VAL A C 1
ATOM 2399 O O . VAL A 1 290 ? -4.297 4.989 21.099 1.00 95.25 290 VAL A O 1
ATOM 2402 N N . PHE A 1 291 ? -4.793 3.456 19.521 1.00 95.62 291 PHE A N 1
ATOM 2403 C CA . PHE A 1 291 ? -6.239 3.583 19.639 1.00 95.62 291 PHE A CA 1
ATOM 2404 C C . PHE A 1 291 ? -6.909 2.217 19.747 1.00 95.62 291 PHE A C 1
ATOM 2406 O O . PHE A 1 291 ? -6.331 1.198 19.367 1.00 95.62 291 PHE A O 1
ATOM 2413 N N . LYS A 1 292 ? -8.116 2.202 20.303 1.00 94.88 292 LYS A N 1
ATOM 2414 C CA . LYS A 1 292 ? -8.919 1.015 20.542 1.00 94.88 292 LYS A CA 1
ATOM 2415 C C . LYS A 1 292 ? -10.399 1.333 20.345 1.00 94.88 292 LYS A C 1
ATOM 2417 O O . LYS A 1 292 ? -10.879 2.365 20.811 1.00 94.88 292 LYS A O 1
ATOM 2422 N N . VAL A 1 293 ? -11.099 0.419 19.686 1.00 92.25 293 VAL A N 1
ATOM 2423 C CA . VAL A 1 293 ? -12.562 0.378 19.577 1.00 92.25 293 VAL A CA 1
ATOM 2424 C C . VAL A 1 293 ? -13.071 -0.809 20.403 1.00 92.25 293 VAL A C 1
ATOM 2426 O O . VAL A 1 293 ? -12.429 -1.866 20.420 1.00 92.25 293 VAL A O 1
ATOM 2429 N N . VAL A 1 294 ? -14.178 -0.620 21.127 1.00 86.69 294 VAL A N 1
ATOM 2430 C CA . VAL A 1 294 ? -14.770 -1.606 22.052 1.00 86.69 294 VAL A CA 1
ATOM 2431 C C . VAL A 1 294 ? -16.283 -1.714 21.857 1.00 86.69 294 VAL A C 1
ATOM 2433 O O . VAL A 1 294 ? -16.915 -0.779 21.371 1.00 86.69 294 VAL A O 1
ATOM 2436 N N . LYS A 1 295 ? -16.852 -2.856 22.263 1.00 73.12 295 LYS A N 1
ATOM 2437 C CA . LYS A 1 295 ? -18.251 -3.235 22.006 1.00 73.12 295 LYS A CA 1
ATOM 2438 C C . LYS A 1 295 ? -19.298 -2.355 22.657 1.00 73.12 295 LYS A C 1
ATOM 2440 O O . LYS A 1 295 ? -20.289 -2.029 22.013 1.00 73.12 295 LYS A O 1
ATOM 2445 N N . ASP A 1 296 ? -19.061 -1.971 23.899 1.00 74.44 296 ASP A N 1
ATOM 2446 C CA . ASP A 1 296 ? -20.093 -1.342 24.721 1.00 74.44 296 ASP A CA 1
ATOM 2447 C C . ASP A 1 296 ? -20.338 0.127 24.335 1.00 74.44 296 ASP A C 1
ATOM 2449 O O . ASP A 1 296 ? -21.314 0.729 24.771 1.00 74.44 296 ASP A O 1
ATOM 2453 N N . GLU A 1 297 ? -19.479 0.699 23.479 1.00 82.00 297 GLU A N 1
ATOM 2454 C CA . GLU A 1 297 ? -19.494 2.121 23.138 1.00 82.00 297 GLU A CA 1
ATOM 2455 C C . GLU A 1 297 ? -19.228 2.376 21.639 1.00 82.00 297 GLU A C 1
ATOM 2457 O O . GLU A 1 297 ? -18.139 2.814 21.253 1.00 82.00 297 GLU A O 1
ATOM 2462 N N . PRO A 1 298 ? -20.229 2.145 20.766 1.00 78.50 298 PRO A N 1
ATOM 2463 C CA . PRO A 1 298 ? -20.082 2.192 19.305 1.00 78.50 298 PRO A CA 1
ATOM 2464 C C . PRO A 1 298 ? -19.785 3.590 18.736 1.00 78.50 298 PRO A C 1
ATOM 2466 O O . PRO A 1 298 ? -19.419 3.725 17.570 1.00 78.50 298 PRO A O 1
ATOM 2469 N N . GLU A 1 299 ? -19.949 4.639 19.542 1.00 86.94 299 GLU A N 1
ATOM 2470 C CA . GLU A 1 299 ? -19.754 6.038 19.146 1.00 86.94 299 GLU A CA 1
ATOM 2471 C C . GLU A 1 299 ? -18.408 6.611 19.617 1.00 86.94 299 GLU A C 1
ATOM 2473 O O . GLU A 1 299 ? -18.057 7.743 19.266 1.00 86.94 299 GLU A O 1
ATOM 2478 N N . ALA A 1 300 ? -17.642 5.850 20.405 1.00 90.56 300 ALA A N 1
ATOM 2479 C CA . ALA A 1 300 ? -16.430 6.314 21.062 1.00 90.56 300 ALA A CA 1
ATOM 2480 C C . ALA A 1 300 ? -15.181 5.546 20.618 1.00 90.56 300 ALA A C 1
ATOM 2482 O O . ALA A 1 300 ? -15.217 4.402 20.166 1.00 90.56 300 ALA A O 1
ATOM 2483 N N . LEU A 1 301 ? -14.038 6.206 20.774 1.00 93.38 301 LEU A N 1
ATOM 2484 C CA . LEU A 1 301 ? -12.722 5.632 20.559 1.00 93.38 301 LEU A CA 1
ATOM 2485 C C . LEU A 1 301 ? -11.842 5.921 21.773 1.00 93.38 301 LEU A C 1
ATOM 2487 O O . LEU A 1 301 ? -11.823 7.026 22.319 1.00 93.38 301 LEU A O 1
ATOM 2491 N N . TYR A 1 302 ? -11.089 4.908 22.181 1.00 95.06 302 TYR A N 1
ATOM 2492 C CA . TYR A 1 302 ? -10.181 4.965 23.316 1.00 95.06 302 TYR A CA 1
ATOM 2493 C C . TYR A 1 302 ? -8.761 5.117 22.805 1.00 95.06 302 TYR A C 1
ATOM 2495 O O . TYR A 1 302 ? -8.337 4.357 21.940 1.00 95.06 302 TYR A O 1
ATOM 2503 N N . PHE A 1 303 ? -7.991 6.066 23.320 1.00 96.12 303 PHE A N 1
ATOM 2504 C CA . PHE A 1 303 ? -6.642 6.323 22.828 1.00 96.12 303 PHE A CA 1
ATOM 2505 C C . PHE A 1 303 ? -5.623 6.567 23.941 1.00 96.12 303 PHE A C 1
ATOM 2507 O O . PHE A 1 303 ? -5.950 6.906 25.077 1.00 96.12 303 PHE A O 1
ATOM 2514 N N . LYS A 1 304 ? -4.350 6.380 23.593 1.00 96.38 304 LYS A N 1
ATOM 2515 C CA . LYS A 1 304 ? -3.187 6.727 24.414 1.00 96.38 304 LYS A CA 1
ATOM 2516 C C . LYS A 1 304 ? -2.244 7.604 23.611 1.00 96.38 304 LYS A C 1
ATOM 2518 O O . LYS A 1 304 ? -1.986 7.326 22.439 1.00 96.38 304 LYS A O 1
ATOM 2523 N N . THR A 1 305 ? -1.679 8.613 24.262 1.00 94.00 305 THR A N 1
ATOM 2524 C CA . THR A 1 305 ? -0.628 9.481 23.701 1.00 94.00 305 THR A CA 1
ATOM 2525 C C . THR A 1 305 ? 0.783 9.075 24.146 1.00 94.00 305 THR A C 1
ATOM 2527 O O . THR A 1 305 ? 1.773 9.580 23.622 1.00 94.00 305 THR A O 1
ATOM 2530 N N . SER A 1 306 ? 0.892 8.108 25.064 1.00 92.50 306 SER A N 1
ATOM 2531 C CA . SER A 1 306 ? 2.150 7.512 25.524 1.00 92.50 306 SER A CA 1
ATOM 2532 C C . SER A 1 306 ? 2.015 5.997 25.662 1.00 92.50 306 SER A C 1
ATOM 2534 O O . SER A 1 306 ? 0.974 5.494 26.084 1.00 92.50 306 SER A O 1
ATOM 2536 N N . TYR A 1 307 ? 3.083 5.267 25.341 1.00 89.88 307 TYR A N 1
ATOM 2537 C CA . TYR A 1 307 ? 3.160 3.816 25.539 1.00 89.88 307 TYR A CA 1
ATOM 2538 C C . TYR A 1 307 ? 3.222 3.408 27.012 1.00 89.88 307 TYR A C 1
ATOM 2540 O O . TYR A 1 307 ? 2.751 2.330 27.361 1.00 89.88 307 TYR A O 1
ATOM 2548 N N . ALA A 1 308 ? 3.745 4.284 27.873 1.00 91.06 308 ALA A N 1
ATOM 2549 C CA . ALA A 1 308 ? 3.802 4.061 29.315 1.00 91.06 308 ALA A CA 1
ATOM 2550 C C . ALA A 1 308 ? 2.445 4.283 30.007 1.00 91.06 308 ALA A C 1
ATOM 2552 O O . ALA A 1 308 ? 2.252 3.867 31.149 1.00 91.06 308 ALA A O 1
ATOM 2553 N N . ALA A 1 309 ? 1.491 4.939 29.333 1.00 91.75 309 ALA A N 1
ATOM 2554 C CA . ALA A 1 309 ? 0.180 5.205 29.907 1.00 91.75 309 ALA A CA 1
ATOM 2555 C C . ALA A 1 309 ? -0.571 3.890 30.162 1.00 91.75 309 ALA A C 1
ATOM 2557 O O . ALA A 1 309 ? -0.793 3.089 29.248 1.00 91.75 309 ALA A O 1
ATOM 2558 N N . LYS A 1 310 ? -1.006 3.675 31.408 1.00 90.88 310 LYS A N 1
ATOM 2559 C CA . LYS A 1 310 ? -1.792 2.490 31.788 1.00 90.88 310 LYS A CA 1
ATOM 2560 C C . LYS A 1 310 ? -3.247 2.622 31.337 1.00 90.88 310 LYS A C 1
ATOM 2562 O O . LYS A 1 310 ? -3.793 1.685 30.755 1.00 90.88 310 LYS A O 1
ATOM 2567 N N . VAL A 1 311 ? -3.818 3.813 31.495 1.00 93.31 311 VAL A N 1
ATOM 2568 C CA . VAL A 1 311 ? -5.227 4.120 31.218 1.00 93.31 311 VAL A CA 1
ATOM 2569 C C . VAL A 1 311 ? -5.401 4.669 29.800 1.00 93.31 311 VAL A C 1
ATOM 2571 O O . VAL A 1 311 ? -4.512 5.340 29.273 1.00 93.31 311 VAL A O 1
ATOM 2574 N N . PHE A 1 312 ? -6.521 4.338 29.159 1.00 94.94 312 PHE A N 1
ATOM 2575 C CA . PHE A 1 312 ? -6.935 4.955 27.901 1.00 94.94 312 PHE A CA 1
ATOM 2576 C C . PHE A 1 312 ? -7.767 6.206 28.183 1.00 94.94 312 PHE A C 1
ATOM 2578 O O . PHE A 1 312 ? -8.670 6.168 29.012 1.00 94.94 312 PHE A O 1
ATOM 2585 N N . LYS A 1 313 ? -7.500 7.281 27.444 1.00 95.50 313 LYS A N 1
ATOM 2586 C CA . LYS A 1 313 ? -8.432 8.402 27.323 1.00 95.50 313 LYS A CA 1
ATOM 2587 C C . LYS A 1 313 ? -9.553 8.017 26.369 1.00 95.50 313 LYS A C 1
ATOM 2589 O O . LYS A 1 313 ? -9.340 7.186 25.487 1.00 95.50 313 LYS A O 1
ATOM 2594 N N . ARG A 1 314 ? -10.715 8.639 26.509 1.00 95.19 314 ARG A N 1
ATOM 2595 C CA . ARG A 1 314 ? -11.886 8.387 25.669 1.00 95.19 314 ARG A CA 1
ATOM 2596 C C . ARG A 1 314 ? -12.270 9.651 24.907 1.00 95.19 314 ARG A C 1
ATOM 2598 O O . ARG A 1 314 ? -12.191 10.749 25.449 1.00 95.19 314 ARG A O 1
ATOM 2605 N N . ALA A 1 315 ? -12.645 9.489 23.643 1.00 94.12 315 ALA A N 1
ATOM 2606 C CA . ALA A 1 315 ? -13.208 10.547 22.817 1.00 94.12 315 ALA A CA 1
ATOM 2607 C C . ALA A 1 315 ? -14.421 10.019 22.050 1.00 94.12 315 ALA A C 1
ATOM 2609 O O . ALA A 1 315 ? -14.329 9.007 21.353 1.00 94.12 315 ALA A O 1
ATOM 2610 N N . VAL A 1 316 ? -15.544 10.731 22.141 1.00 91.75 316 VAL A N 1
ATOM 2611 C CA . VAL A 1 316 ? -16.720 10.476 21.301 1.00 91.75 316 VAL A CA 1
ATOM 2612 C C . VAL A 1 316 ? -16.405 10.938 19.879 1.00 91.75 316 VAL A C 1
ATOM 2614 O O . VAL A 1 316 ? -16.140 12.119 19.642 1.00 91.75 316 VAL A O 1
ATOM 2617 N N . VAL A 1 317 ? -16.409 9.998 18.937 1.00 91.12 317 VAL A N 1
ATOM 2618 C CA . VAL A 1 317 ? -16.039 10.227 17.533 1.00 91.12 317 VAL A CA 1
ATOM 2619 C C . VAL A 1 317 ? -17.240 10.282 16.598 1.00 91.12 317 VAL A C 1
ATOM 2621 O O . VAL A 1 317 ? -17.115 10.791 15.487 1.00 91.12 317 VAL A O 1
ATOM 2624 N N . ILE A 1 318 ? -18.405 9.825 17.053 1.00 88.94 318 ILE A N 1
ATOM 2625 C CA . ILE A 1 318 ? -19.680 9.953 16.350 1.00 88.94 318 ILE A CA 1
ATOM 2626 C C . ILE A 1 318 ? -20.614 10.768 17.236 1.00 88.94 318 ILE A C 1
ATOM 2628 O O . ILE A 1 318 ? -21.048 10.314 18.283 1.00 88.94 318 ILE A O 1
ATOM 2632 N N . LYS A 1 319 ? -20.893 12.013 16.839 1.00 73.88 319 LYS A N 1
ATOM 2633 C CA . LYS A 1 319 ? -21.689 12.949 17.659 1.00 73.88 319 LYS A CA 1
ATOM 2634 C C . LYS A 1 319 ? -23.194 12.861 17.421 1.00 73.88 319 LYS A C 1
ATOM 2636 O O . LYS A 1 319 ? -23.974 13.391 18.204 1.00 73.88 319 LYS A O 1
ATOM 2641 N N . LYS A 1 320 ? -23.597 12.282 16.295 1.00 74.81 320 LYS A N 1
ATOM 2642 C CA . LYS A 1 320 ? -24.995 12.064 15.925 1.00 74.81 320 LYS A CA 1
ATOM 2643 C C . LYS A 1 320 ? -25.157 10.587 15.659 1.00 74.81 320 LYS A C 1
ATOM 2645 O O . LYS A 1 320 ? -24.322 10.040 14.937 1.00 74.81 320 LYS A O 1
ATOM 2650 N N . LYS A 1 321 ? -26.230 9.996 16.186 1.00 67.75 321 LYS A N 1
ATOM 2651 C CA . LYS A 1 321 ? -26.584 8.596 15.949 1.00 67.75 321 LYS A CA 1
ATOM 2652 C C . LYS A 1 321 ? -26.505 8.335 14.446 1.00 67.75 321 LYS A C 1
ATOM 2654 O O . LYS A 1 321 ? -27.296 8.879 13.678 1.00 67.75 321 LYS A O 1
ATOM 2659 N N . SER A 1 322 ? -25.463 7.623 14.039 1.00 68.56 322 SER A N 1
ATOM 2660 C CA . SER A 1 322 ? -25.160 7.386 12.634 1.00 68.56 322 SER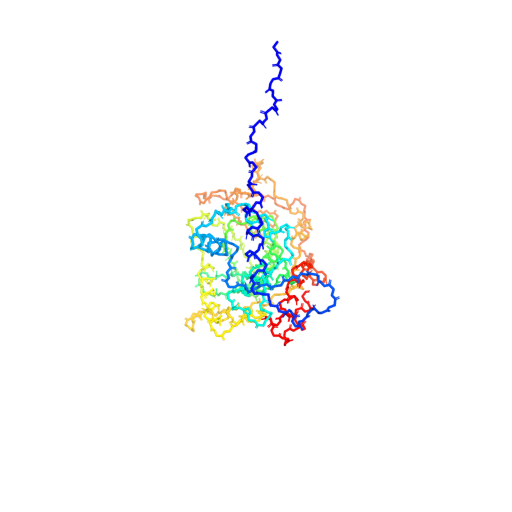 A CA 1
ATOM 2661 C C . SER A 1 322 ? -25.525 5.952 12.329 1.00 68.56 322 SER A C 1
ATOM 2663 O O . SER A 1 322 ? -25.185 5.041 13.082 1.00 68.56 322 SER A O 1
ATOM 2665 N N . ASP A 1 323 ? -26.263 5.770 11.246 1.00 70.38 323 ASP A N 1
ATOM 2666 C CA . ASP A 1 323 ? -26.580 4.448 10.753 1.00 70.38 323 ASP A CA 1
ATOM 2667 C C . ASP A 1 323 ? -25.310 3.846 10.143 1.00 70.38 323 ASP A C 1
ATOM 2669 O O . ASP A 1 323 ? -24.696 4.452 9.269 1.00 70.38 323 ASP A O 1
ATOM 2673 N N . PHE A 1 324 ? -24.887 2.682 10.630 1.00 77.50 324 PHE A N 1
ATOM 2674 C CA . PHE A 1 324 ? -23.734 1.945 10.106 1.00 77.50 324 PHE A CA 1
ATOM 2675 C C . PHE A 1 324 ? -24.124 0.930 9.025 1.00 77.50 324 PHE A C 1
ATOM 2677 O O . PHE A 1 324 ? -23.258 0.244 8.482 1.00 77.50 324 PHE A O 1
ATOM 2684 N N . THR A 1 325 ? -25.410 0.840 8.681 1.00 79.94 325 THR A N 1
ATOM 2685 C CA . THR A 1 325 ? -25.921 -0.089 7.667 1.00 79.94 325 THR A CA 1
ATOM 2686 C C . THR A 1 325 ? -25.728 0.411 6.234 1.00 79.94 325 THR A C 1
ATOM 2688 O O . THR A 1 325 ? -26.063 -0.292 5.278 1.00 79.94 325 THR A O 1
ATOM 2691 N N . PHE A 1 326 ? -25.131 1.594 6.045 1.00 85.88 326 PHE A N 1
ATOM 2692 C CA . PHE A 1 326 ? -24.873 2.119 4.711 1.00 85.88 326 PHE A CA 1
ATOM 2693 C C . PHE A 1 326 ? -23.943 1.208 3.901 1.00 85.88 326 PHE A C 1
ATOM 2695 O O . PHE A 1 326 ? -22.984 0.594 4.394 1.00 85.88 326 PHE A O 1
ATOM 2702 N N . ARG A 1 327 ? -24.218 1.156 2.596 1.00 87.56 327 ARG A N 1
ATOM 2703 C CA . ARG A 1 327 ? -23.382 0.440 1.638 1.00 87.56 327 ARG A CA 1
ATOM 2704 C C . ARG A 1 327 ? -22.110 1.239 1.370 1.00 87.56 327 ARG A C 1
ATOM 2706 O O . ARG A 1 327 ? -22.170 2.409 0.993 1.00 87.56 327 ARG A O 1
ATOM 2713 N N . LEU A 1 328 ? -20.958 0.584 1.513 1.00 94.31 328 LEU A N 1
ATOM 2714 C CA . LEU A 1 328 ? -19.674 1.168 1.127 1.00 94.31 328 LEU A CA 1
ATOM 2715 C C . LEU A 1 328 ? -19.686 1.506 -0.369 1.00 94.31 328 LEU A C 1
ATOM 2717 O O . LEU A 1 328 ? -19.989 0.653 -1.206 1.00 94.31 328 LEU A O 1
ATOM 2721 N N . LYS A 1 329 ? -19.359 2.760 -0.689 1.00 95.94 329 LYS A N 1
ATOM 2722 C CA . LYS A 1 329 ? -19.186 3.224 -2.068 1.00 95.94 329 LYS A CA 1
ATOM 2723 C C . LYS A 1 329 ? -17.824 2.777 -2.594 1.00 95.94 329 LYS A C 1
ATOM 2725 O O . LYS A 1 329 ? -16.860 2.719 -1.826 1.00 95.94 329 LYS A O 1
ATOM 2730 N N . LYS A 1 330 ? -17.740 2.493 -3.894 1.00 97.38 330 LYS A N 1
ATOM 2731 C CA . LYS A 1 330 ? -16.453 2.305 -4.573 1.00 97.38 330 LYS A CA 1
ATOM 2732 C C . LYS A 1 330 ? -15.704 3.640 -4.611 1.00 97.38 330 LYS A C 1
ATOM 2734 O O . LYS A 1 330 ? -16.329 4.691 -4.711 1.00 97.38 330 LYS A O 1
ATOM 2739 N N . ALA A 1 331 ? -14.379 3.592 -4.510 1.00 97.50 331 ALA A N 1
ATOM 2740 C CA . ALA A 1 331 ? -13.525 4.769 -4.670 1.00 97.50 331 ALA A CA 1
ATOM 2741 C C . ALA A 1 331 ? -13.368 5.186 -6.137 1.00 97.50 331 ALA A C 1
ATOM 2743 O O . ALA A 1 331 ? -13.043 6.338 -6.410 1.00 97.50 331 ALA A O 1
ATOM 2744 N N . PHE A 1 332 ? -13.599 4.250 -7.058 1.00 97.06 332 PHE A N 1
ATOM 2745 C CA . PHE A 1 332 ? -13.441 4.442 -8.488 1.00 97.06 332 PHE A CA 1
ATOM 2746 C C . PHE A 1 332 ? -14.622 3.807 -9.224 1.00 97.06 332 PHE A C 1
ATOM 2748 O O . PHE A 1 332 ? -14.940 2.638 -8.989 1.00 97.06 332 PHE A O 1
ATOM 2755 N N . ASP A 1 333 ? -15.248 4.566 -10.122 1.00 95.88 333 ASP A N 1
ATOM 2756 C CA . ASP A 1 333 ? -16.281 4.048 -11.029 1.00 95.88 333 ASP A CA 1
ATOM 2757 C C . ASP A 1 333 ? -15.658 3.389 -12.269 1.00 95.88 333 ASP A C 1
ATOM 2759 O O . ASP A 1 333 ? -16.196 2.424 -12.808 1.00 95.88 333 ASP A O 1
ATOM 2763 N N . ILE A 1 334 ? -14.488 3.881 -12.683 1.00 95.50 334 ILE A N 1
ATOM 2764 C CA . ILE A 1 334 ? -13.680 3.371 -13.794 1.00 95.50 334 ILE A CA 1
ATOM 2765 C C . ILE A 1 334 ? -12.219 3.228 -13.364 1.00 95.50 334 ILE A C 1
ATOM 2767 O O . ILE A 1 334 ? -11.791 3.843 -12.386 1.00 95.50 334 ILE A O 1
ATOM 2771 N N . LYS A 1 335 ? -11.437 2.445 -14.112 1.00 95.81 335 LYS A N 1
ATOM 2772 C CA . LYS A 1 335 ? -9.997 2.293 -13.879 1.00 95.81 335 LYS A CA 1
ATOM 2773 C C . LYS A 1 335 ? -9.307 3.673 -13.927 1.00 95.81 335 LYS A C 1
ATOM 2775 O O . LYS A 1 335 ? -9.449 4.360 -14.939 1.00 95.81 335 LYS A O 1
ATOM 2780 N N . PRO A 1 336 ? -8.562 4.083 -12.881 1.00 95.06 336 PRO A N 1
ATOM 2781 C CA . PRO A 1 336 ? -7.967 5.419 -12.817 1.00 95.06 336 PRO A CA 1
ATOM 2782 C C . PRO A 1 336 ? -6.851 5.631 -13.849 1.00 95.06 336 PRO A C 1
ATOM 2784 O O . PRO A 1 336 ? -6.631 6.761 -14.280 1.00 95.06 336 PRO A O 1
ATOM 2787 N N . GLY A 1 337 ? -6.171 4.558 -14.258 1.00 95.06 337 GLY A N 1
ATOM 2788 C CA . GLY A 1 337 ? -5.130 4.599 -15.278 1.00 95.06 337 GLY A CA 1
ATOM 2789 C C . GLY A 1 337 ? -3.854 5.303 -14.818 1.00 95.06 337 GLY A C 1
ATOM 2790 O O . GLY A 1 337 ? -3.632 5.547 -13.629 1.00 95.06 337 GLY A O 1
ATOM 2791 N N . LEU A 1 338 ? -2.981 5.609 -15.774 1.00 95.50 338 LEU A N 1
ATOM 2792 C CA . LEU A 1 338 ? -1.709 6.288 -15.528 1.00 95.50 338 LEU A CA 1
ATOM 2793 C C . LEU A 1 338 ? -1.742 7.761 -15.936 1.00 95.50 338 LEU A C 1
ATOM 2795 O O . LEU A 1 338 ? -2.465 8.172 -16.839 1.00 95.50 338 LEU A O 1
ATOM 2799 N N . ALA A 1 339 ? -0.860 8.555 -15.325 1.00 92.88 339 ALA A N 1
ATOM 2800 C CA . ALA A 1 339 ? -0.575 9.896 -15.818 1.00 92.88 339 ALA A CA 1
ATOM 2801 C C . ALA A 1 339 ? -0.018 9.834 -17.251 1.00 92.88 339 ALA A C 1
ATOM 2803 O O . ALA A 1 339 ? 0.889 9.045 -17.529 1.00 92.88 339 ALA A O 1
ATOM 2804 N N . GLU A 1 340 ? -0.496 10.721 -18.126 1.00 92.25 340 GLU A N 1
ATOM 2805 C CA . GLU A 1 340 ? -0.207 10.699 -19.567 1.00 92.25 340 GLU A CA 1
ATOM 2806 C C . GLU A 1 340 ? 1.294 10.616 -19.878 1.00 92.25 340 GLU A C 1
ATOM 2808 O O . GLU A 1 340 ? 1.744 9.742 -20.614 1.00 92.25 340 GLU A O 1
ATOM 2813 N N . ARG A 1 341 ? 2.110 11.446 -19.218 1.00 91.50 341 ARG A N 1
ATOM 2814 C CA . ARG A 1 341 ? 3.574 11.430 -19.384 1.00 91.50 341 ARG A CA 1
ATOM 2815 C C . ARG A 1 341 ? 4.189 10.059 -19.085 1.00 91.50 341 ARG A C 1
ATOM 2817 O O . ARG A 1 341 ? 5.092 9.613 -19.785 1.00 91.50 341 ARG A O 1
ATOM 2824 N N . LYS A 1 342 ? 3.712 9.394 -18.033 1.00 93.62 342 LYS A N 1
ATOM 2825 C CA . LYS A 1 342 ? 4.205 8.077 -17.624 1.00 93.62 342 LYS A CA 1
ATOM 2826 C C . LYS A 1 342 ? 3.746 6.992 -18.595 1.00 93.62 342 LYS A C 1
ATOM 2828 O O . LYS A 1 342 ? 4.544 6.127 -18.943 1.00 93.62 342 LYS A O 1
ATOM 2833 N N . LYS A 1 343 ? 2.502 7.073 -19.078 1.00 94.25 343 LYS A N 1
ATOM 2834 C CA . LYS A 1 343 ? 1.984 6.194 -20.134 1.00 94.25 343 LYS A CA 1
ATOM 2835 C C . LYS A 1 343 ? 2.814 6.316 -21.416 1.00 94.25 343 LYS A C 1
ATOM 2837 O O . LYS A 1 343 ? 3.250 5.303 -21.954 1.00 94.25 343 LYS A O 1
ATOM 2842 N N . GLN A 1 344 ? 3.123 7.539 -21.845 1.00 92.94 344 GLN A N 1
ATOM 2843 C CA . GLN A 1 344 ? 3.977 7.800 -23.008 1.00 92.94 344 GLN A CA 1
ATOM 2844 C C . GLN A 1 344 ? 5.396 7.248 -22.835 1.00 92.94 344 GLN A C 1
ATOM 2846 O O . GLN A 1 344 ? 5.939 6.661 -23.770 1.00 92.94 344 GLN A O 1
ATOM 2851 N N . ASP A 1 345 ? 5.991 7.377 -21.646 1.00 92.94 345 ASP A N 1
ATOM 2852 C CA . ASP A 1 345 ? 7.293 6.769 -21.358 1.00 92.94 345 ASP A CA 1
ATOM 2853 C C . ASP A 1 345 ? 7.255 5.243 -21.518 1.00 92.94 345 ASP A C 1
ATOM 2855 O O . ASP A 1 345 ? 8.107 4.685 -22.211 1.00 92.94 345 ASP A O 1
ATOM 2859 N N . LEU A 1 346 ? 6.253 4.567 -20.949 1.00 93.44 346 LEU A N 1
ATOM 2860 C CA . LEU A 1 346 ? 6.109 3.112 -21.062 1.00 93.44 346 LEU A CA 1
ATOM 2861 C C . LEU A 1 346 ? 5.860 2.661 -22.509 1.00 93.44 346 LEU A C 1
ATOM 2863 O O . LEU A 1 346 ? 6.492 1.714 -22.976 1.00 93.44 346 LEU A O 1
ATOM 2867 N N . LEU A 1 347 ? 5.003 3.370 -23.249 1.00 93.56 347 LEU A N 1
ATOM 2868 C CA . LEU A 1 347 ? 4.770 3.102 -24.671 1.00 93.56 347 LEU A CA 1
ATOM 2869 C C . LEU A 1 347 ? 6.029 3.347 -25.511 1.00 93.56 347 LEU A C 1
ATOM 2871 O O . LEU A 1 347 ? 6.273 2.623 -26.474 1.00 93.56 347 LEU A O 1
ATOM 2875 N N . SER A 1 348 ? 6.870 4.317 -25.134 1.00 91.62 348 SER A N 1
ATOM 2876 C CA . SER A 1 348 ? 8.146 4.548 -25.817 1.00 91.62 348 SER A CA 1
ATOM 2877 C C . SER A 1 348 ? 9.109 3.370 -25.653 1.00 91.62 348 SER A C 1
ATOM 2879 O O . SER A 1 348 ? 9.728 2.979 -26.637 1.00 91.62 348 SER A O 1
ATOM 2881 N N . LEU A 1 349 ? 9.153 2.743 -24.468 1.00 90.06 349 LEU A N 1
ATOM 2882 C CA . LEU A 1 349 ? 9.950 1.534 -24.210 1.00 90.06 349 LEU A CA 1
ATOM 2883 C C . LEU A 1 349 ? 9.452 0.323 -25.016 1.00 90.06 349 LEU A C 1
ATOM 2885 O O . LEU A 1 349 ? 10.243 -0.533 -25.414 1.00 90.06 349 LEU A O 1
ATOM 2889 N N . LEU A 1 350 ? 8.143 0.250 -25.264 1.00 90.12 350 LEU A N 1
ATOM 2890 C CA . LEU A 1 350 ? 7.538 -0.775 -26.113 1.00 90.12 350 LEU A CA 1
ATOM 2891 C C . LEU A 1 350 ? 7.863 -0.546 -27.595 1.00 90.12 350 LEU A C 1
ATOM 2893 O O . LEU A 1 350 ? 8.253 -1.474 -28.300 1.00 90.12 350 LEU A O 1
ATOM 2897 N N . ASN A 1 351 ? 7.770 0.698 -28.063 1.00 89.12 351 ASN A N 1
ATOM 2898 C CA . ASN A 1 351 ? 8.060 1.051 -29.452 1.00 89.12 351 ASN A CA 1
ATOM 2899 C C . ASN A 1 351 ? 9.557 0.967 -29.792 1.00 89.12 351 ASN A C 1
ATOM 2901 O O . ASN A 1 351 ? 9.900 0.668 -30.933 1.00 89.12 351 ASN A O 1
ATOM 2905 N N . SER A 1 352 ? 10.450 1.171 -28.819 1.00 86.56 352 SER A N 1
ATOM 2906 C CA . SER A 1 352 ? 11.896 0.970 -28.983 1.00 86.56 352 SER A CA 1
ATOM 2907 C C . SER A 1 352 ? 12.354 -0.474 -28.733 1.00 86.56 352 SER A C 1
ATOM 2909 O O . SER A 1 352 ? 13.552 -0.737 -28.703 1.00 86.56 352 SER A O 1
ATOM 2911 N N . SER A 1 353 ? 11.419 -1.424 -28.595 1.00 85.50 353 SER A N 1
ATOM 2912 C CA . SER A 1 353 ? 11.692 -2.859 -28.404 1.00 85.50 353 SER A CA 1
ATOM 2913 C C . SER A 1 353 ? 12.457 -3.224 -27.119 1.00 85.50 353 SER A C 1
ATOM 2915 O O . SER A 1 353 ? 12.995 -4.325 -27.026 1.00 85.50 353 SER A O 1
ATOM 2917 N N . HIS A 1 354 ? 12.475 -2.362 -26.093 1.00 86.31 354 HIS A N 1
ATOM 2918 C CA . HIS A 1 354 ? 12.946 -2.758 -24.752 1.00 86.31 354 HIS A CA 1
ATOM 2919 C C . HIS A 1 354 ? 11.933 -3.641 -24.025 1.00 86.31 354 HIS A C 1
ATOM 2921 O O . HIS A 1 354 ? 12.305 -4.467 -23.190 1.00 86.31 354 HIS A O 1
ATOM 2927 N N . ILE A 1 355 ? 10.652 -3.464 -24.345 1.00 90.62 355 ILE A N 1
ATOM 2928 C CA . ILE A 1 355 ? 9.573 -4.359 -23.943 1.00 90.62 355 ILE A CA 1
ATOM 2929 C C . ILE A 1 355 ? 9.161 -5.167 -25.181 1.00 90.62 355 ILE A C 1
ATOM 2931 O O . ILE A 1 355 ? 8.848 -4.564 -26.210 1.00 90.62 355 ILE A O 1
ATOM 2935 N N . PRO A 1 356 ? 9.125 -6.511 -25.108 1.00 92.75 356 PRO A N 1
ATOM 2936 C CA . PRO A 1 356 ? 8.670 -7.345 -26.210 1.00 92.75 356 PRO A CA 1
ATOM 2937 C C . PRO A 1 356 ? 7.264 -6.960 -26.669 1.00 92.75 356 PRO A C 1
ATOM 2939 O O . PRO A 1 356 ? 6.359 -6.788 -25.849 1.00 92.75 356 PRO A O 1
ATOM 2942 N N . GLY A 1 357 ? 7.055 -6.914 -27.988 1.00 92.50 357 GLY A N 1
ATOM 2943 C CA . GLY A 1 357 ? 5.760 -6.573 -28.591 1.00 92.50 357 GLY A CA 1
ATOM 2944 C C . GLY A 1 357 ? 4.601 -7.479 -28.154 1.00 92.50 357 GLY A C 1
ATOM 2945 O O . GLY A 1 357 ? 3.449 -7.064 -28.234 1.00 92.50 357 GLY A O 1
ATOM 2946 N N . TYR A 1 358 ? 4.901 -8.665 -27.613 1.00 94.12 358 TYR A N 1
ATOM 2947 C CA . TYR A 1 358 ? 3.936 -9.544 -26.948 1.00 94.12 358 TYR A CA 1
ATOM 2948 C C . TYR A 1 358 ? 3.105 -8.818 -25.872 1.00 94.12 358 TYR A C 1
ATOM 2950 O O . TYR A 1 358 ? 1.904 -9.044 -25.763 1.00 94.12 358 TYR A O 1
ATOM 2958 N N . TYR A 1 359 ? 3.708 -7.893 -25.116 1.00 94.94 359 TYR A N 1
ATOM 2959 C CA . TYR A 1 359 ? 3.032 -7.177 -24.027 1.00 94.94 359 TYR A CA 1
ATOM 2960 C C . TYR A 1 359 ? 2.254 -5.932 -24.483 1.00 94.94 359 TYR A C 1
ATOM 2962 O O . TYR A 1 359 ? 1.730 -5.202 -23.644 1.00 94.94 359 TYR A O 1
ATOM 2970 N N . ARG A 1 360 ? 2.153 -5.670 -25.794 1.00 94.88 360 ARG A N 1
ATOM 2971 C CA . ARG A 1 360 ? 1.525 -4.457 -26.349 1.00 94.88 360 ARG A CA 1
ATOM 2972 C C . ARG A 1 360 ? 0.121 -4.204 -25.799 1.00 94.88 360 ARG A C 1
ATOM 2974 O O . ARG A 1 360 ? -0.131 -3.114 -25.293 1.00 94.88 360 ARG A O 1
ATOM 2981 N N . GLY A 1 361 ? -0.743 -5.221 -25.814 1.00 95.44 361 GLY A N 1
ATOM 2982 C CA . GLY A 1 361 ? -2.121 -5.090 -25.330 1.00 95.44 361 GLY A CA 1
ATOM 2983 C C . GLY A 1 361 ? -2.208 -4.675 -23.858 1.00 95.44 361 GLY A C 1
ATOM 2984 O O . GLY A 1 361 ? -3.036 -3.840 -23.504 1.00 95.44 361 GLY A O 1
ATOM 2985 N N . PHE A 1 362 ? -1.306 -5.182 -23.010 1.00 95.19 362 PHE A N 1
ATOM 2986 C CA . PHE A 1 362 ? -1.235 -4.776 -21.607 1.00 95.19 362 PHE A CA 1
ATOM 2987 C C . PHE A 1 362 ? -0.893 -3.285 -21.482 1.00 95.19 362 PHE A C 1
ATOM 2989 O O . PHE A 1 362 ? -1.655 -2.542 -20.870 1.00 95.19 362 PHE A O 1
ATOM 2996 N N . TYR A 1 363 ? 0.195 -2.826 -22.107 1.00 95.12 363 TYR A N 1
ATOM 2997 C CA . TYR A 1 363 ? 0.653 -1.437 -21.979 1.00 95.12 363 TYR A CA 1
ATOM 2998 C C . TYR A 1 363 ? -0.279 -0.407 -22.633 1.00 95.12 363 TYR A C 1
ATOM 3000 O O . TYR A 1 363 ? -0.405 0.705 -22.124 1.00 95.12 363 TYR A O 1
ATOM 3008 N N . GLU A 1 364 ? -0.955 -0.758 -23.728 1.00 93.12 364 GLU A N 1
ATOM 3009 C CA . GLU A 1 364 ? -1.955 0.116 -24.360 1.00 93.12 364 GLU A CA 1
ATOM 3010 C C . GLU A 1 364 ? -3.207 0.284 -23.473 1.00 93.12 364 GLU A C 1
ATOM 3012 O O . GLU A 1 364 ? -3.811 1.363 -23.455 1.00 93.12 364 GLU A O 1
ATOM 3017 N N . SER A 1 365 ? -3.528 -0.732 -22.657 1.00 91.88 365 SER A N 1
ATOM 3018 C CA . SER A 1 365 ? -4.650 -0.736 -21.700 1.00 91.88 365 SER A CA 1
ATOM 3019 C C . SER A 1 365 ? -4.379 -0.042 -20.350 1.00 91.88 365 SER A C 1
ATOM 3021 O O . SER A 1 365 ? -5.277 0.029 -19.500 1.00 91.88 365 SER A O 1
ATOM 3023 N N . LEU A 1 366 ? -3.144 0.420 -20.103 1.00 91.31 366 LEU A N 1
ATOM 3024 C CA . LEU A 1 366 ? -2.748 1.079 -18.847 1.00 91.31 366 LEU A CA 1
ATOM 3025 C C . LEU A 1 366 ? -3.346 2.474 -18.665 1.00 91.31 366 LEU A C 1
ATOM 3027 O O . LEU A 1 366 ? -3.473 3.220 -19.667 1.00 91.31 366 LEU A O 1
#

InterPro domains:
  IPR057191 Domain of unknown function DUF7869 [PF25273] (130-285)

Foldseek 3Di:
DDDPPDDPDDPPPDDVVQLVLLLVLLVPQDWDDPPPDDDDDPATEHAPPDDLVRSQVVSVVVCVVVVHDHDDSVSSVCCPPPVHRYDYDDDPPDDDPVNVCVVLVPAFDWDKDWDWDADPPQREIEIEIEIVLFHHQFQLVLLLVVLVVLVVVLPDPAADEAEAEEAPDDGHCQDLLSVLSLLLSCVVRVSHFKYKYFHDDPPPDDDVVVVLVVLLVVQQVVVVVVHDDDDVVVSVVSSCPSDDPPGDDYHYHHDGQQSGFDSVVSCVLLVFDQAAFPVRDGDDSSQWRMKMDGDVQSQKIWTDSDPPDPGTTMDRGRPDPGDSPDDTDRPDPDRNGDDPSNLVSSVVCCVVCVDPVVCVVVSVVD

Radius of gyration: 33.34 Å; chains: 1; bounding box: 84×89×80 Å

Secondary structure (DSSP, 8-state):
-----S---------HHHHHHHHHHHHTSPEEP-TT--SS---EEE-TTS-HHHHHHHHHHHHHHTT-----HHHHHHIIIII--EEE---SS---HHHHHHHHHTSPPPPEEEEEEE-TTT--EEEEEEETTT--SSHHHHHHHHHHHHHHHTSSSS-EEEEEEEE--TTTTSSHHHHHHHHHHHHH-TTEEEEEEEEEPTTS---HHHHHHHHHHHHHHHHTTT----SHHHHHHHHHTSS-TTS--EEEEE--GGG-B-HHHHHHHTTB---B-TT--B--GGG-SEEEEETT-TTEEEEES-TT--SPEEEE-B-S---S-PPPPBS-SS-----HHHHHHHHHHHHTTSS-GGGHHHHHT-

pLDDT: mean 85.84, std 12.33, range [43.78, 98.12]

Organism: NCBI:txid50390